Protein AF-A0A2N7G8E5-F1 (afdb_monomer_lite)

Radius of gyration: 16.07 Å; chains: 1; bounding box: 38×37×35 Å

pLDDT: mean 76.33, std 19.12, range [33.72, 97.31]

Secondary structure (DSSP, 8-state):
--------S--EE-HHHHHHHHHPPTT-EEEEEEETTTTEEEEEEE-TT--SSPPPHHHHTT-STTHHHHSTT--GGGGG------HHHHTPPTT--HHHHHHHHTT--TTTEEEEEEEESSSSEEEEE-B-HHHHTTSTTPEEEE---TT-----TT---EEEEPPHHHHHHHHHHHHHTS--SEEEEE--

Sequence (192 aa):
MPYNSDATSNLSIDNESVVDWELGLPGQWYMGVVDTQKKSVKLAPVNIFDLRGSLNQQVLSNTSQQGINRYASGAPGEREGYSIMPSYLQNRPPGMTHHVAVMQQAGFDLSSSLGFSLIKINNRFAQMKMTSTSLNGDKPEARYHHSFSRATCMNTSGYYPTGAQLPIQWQHALSRFFKVSIRIEHICVSND

Foldseek 3Di:
DAADPPFALPAAEDPVQLVLLVPDAAFWKWKKKAQRVNSYMYIFTDQPPLDPDDDDLCLLCVPDPLNVQPRPPNAPCNNVSPIDGDPQQVPPDPPDDSNNSRCVVVVGDLRRMAIKMWGPNDLQEIEIEFFDCSRQVPDVQFDWDQRPSVPCPPPDPPDGNTTGGDHPSNVVSNVSNCCPVSVRNYYHYDHD

Structure (mmCIF, N/CA/C/O backbone):
data_AF-A0A2N7G8E5-F1
#
_entry.id   AF-A0A2N7G8E5-F1
#
loop_
_atom_site.group_PDB
_atom_site.id
_atom_site.type_symbol
_atom_site.label_atom_id
_atom_site.label_alt_id
_atom_site.label_comp_id
_atom_site.label_asym_id
_atom_site.label_entity_id
_atom_site.label_seq_id
_atom_site.pdbx_PDB_ins_code
_atom_site.Cartn_x
_atom_site.Cartn_y
_atom_site.Cartn_z
_atom_site.occupancy
_atom_site.B_iso_or_equiv
_atom_site.auth_seq_id
_atom_site.auth_comp_id
_atom_site.auth_asym_id
_atom_site.auth_atom_id
_atom_site.pdbx_PDB_model_num
ATOM 1 N N . MET A 1 1 ? -13.615 15.843 0.525 1.00 57.06 1 MET A N 1
ATOM 2 C CA . MET A 1 1 ? -13.301 16.714 1.702 1.00 57.06 1 MET A CA 1
ATOM 3 C C . MET A 1 1 ? -11.782 16.760 1.926 1.00 57.06 1 MET A C 1
ATOM 5 O O . MET A 1 1 ? -11.121 15.815 1.501 1.00 57.06 1 MET A O 1
ATOM 9 N N . PRO A 1 2 ? -11.190 17.822 2.516 1.00 81.94 2 PRO A N 1
ATOM 10 C CA . PRO A 1 2 ? -9.730 17.932 2.652 1.00 81.94 2 PRO A CA 1
ATOM 11 C C . PRO A 1 2 ? -9.143 16.903 3.633 1.00 81.94 2 PRO A C 1
ATOM 13 O O . PRO A 1 2 ? -9.872 16.254 4.372 1.00 81.94 2 PRO A O 1
ATOM 16 N N . TYR A 1 3 ? -7.822 16.745 3.624 1.00 84.31 3 TYR A N 1
ATOM 17 C CA . TYR A 1 3 ? -7.039 15.906 4.539 1.00 84.31 3 TYR A CA 1
ATOM 18 C C . TYR A 1 3 ? -7.408 16.090 6.023 1.00 84.31 3 TYR A C 1
ATOM 20 O O . TYR A 1 3 ? -7.625 17.212 6.476 1.00 84.31 3 TYR A O 1
ATOM 28 N N . ASN A 1 4 ? -7.451 14.984 6.778 1.00 88.81 4 ASN A N 1
ATOM 29 C CA . ASN A 1 4 ? -7.643 14.980 8.229 1.00 88.81 4 ASN A CA 1
ATOM 30 C C . ASN A 1 4 ? -6.348 14.565 8.949 1.00 88.81 4 ASN A C 1
ATOM 32 O O . ASN A 1 4 ? -5.875 13.436 8.787 1.00 88.81 4 ASN A O 1
ATOM 36 N N . SER A 1 5 ? -5.798 15.457 9.774 1.00 87.94 5 SER A N 1
ATOM 37 C CA . SER A 1 5 ? -4.581 15.200 10.551 1.00 87.94 5 SER A CA 1
ATOM 38 C C . SER A 1 5 ? -4.794 14.323 11.788 1.00 87.94 5 SER A C 1
ATOM 40 O O . SER A 1 5 ? -3.817 13.771 12.293 1.00 87.94 5 SER A O 1
ATOM 42 N N . ASP A 1 6 ? -6.036 14.146 12.248 1.00 91.25 6 ASP A N 1
ATOM 43 C CA . ASP A 1 6 ? -6.382 13.317 13.405 1.00 91.25 6 ASP A CA 1
ATOM 44 C C . ASP A 1 6 ? -6.310 11.823 13.048 1.00 91.25 6 ASP A C 1
ATOM 46 O O . ASP A 1 6 ? -7.267 11.209 12.563 1.00 91.25 6 ASP A O 1
ATOM 50 N N . ALA A 1 7 ? -5.124 11.236 13.191 1.00 91.75 7 ALA A N 1
ATOM 51 C CA . ALA A 1 7 ? -4.874 9.840 12.858 1.00 91.75 7 ALA A CA 1
ATOM 52 C C . ALA A 1 7 ? -5.435 8.889 13.926 1.00 91.75 7 ALA A C 1
ATOM 54 O O . ALA A 1 7 ? -5.331 9.126 15.125 1.00 91.75 7 ALA A O 1
ATOM 55 N N . THR A 1 8 ? -5.969 7.748 13.492 1.00 93.56 8 THR A N 1
ATOM 56 C CA . THR A 1 8 ? -6.522 6.719 14.384 1.00 93.56 8 THR A CA 1
ATOM 57 C C . THR A 1 8 ? -6.212 5.328 13.856 1.00 93.56 8 THR A C 1
ATOM 59 O O . THR A 1 8 ? -6.182 5.114 12.647 1.00 93.56 8 THR A O 1
ATOM 62 N N . SER A 1 9 ? -5.990 4.365 14.754 1.00 92.44 9 SER A N 1
ATOM 63 C CA . SER A 1 9 ? -5.836 2.953 14.383 1.00 92.44 9 SER A CA 1
ATOM 64 C C . SER A 1 9 ? -7.170 2.235 14.171 1.00 92.44 9 SER A C 1
ATOM 66 O O . SER A 1 9 ? -7.172 1.090 13.729 1.00 92.44 9 SER A O 1
ATOM 68 N N . ASN A 1 10 ? -8.296 2.880 14.495 1.00 93.81 10 ASN A N 1
ATOM 69 C CA . ASN A 1 10 ? -9.639 2.339 14.288 1.00 93.81 10 ASN A CA 1
ATOM 70 C C . ASN A 1 10 ? -10.066 2.576 12.834 1.00 93.81 10 ASN A C 1
ATOM 72 O O . ASN A 1 10 ? -10.972 3.360 12.559 1.00 93.81 10 ASN A O 1
ATOM 76 N N . LEU A 1 11 ? -9.342 1.949 11.909 1.00 95.88 11 LEU A N 1
ATOM 77 C CA . LEU A 1 11 ? -9.602 2.031 10.477 1.00 95.88 11 LEU A CA 1
ATOM 78 C C . LEU A 1 11 ? -10.479 0.861 10.031 1.00 95.88 11 LEU A C 1
ATOM 80 O O . LEU A 1 11 ? -10.430 -0.227 10.606 1.00 95.88 11 LEU A O 1
ATOM 84 N N . SER A 1 12 ? -11.261 1.087 8.983 1.00 96.44 12 SER A N 1
ATOM 85 C CA . SER A 1 12 ? -11.931 0.030 8.226 1.00 96.44 12 SER A CA 1
ATOM 86 C C . SER A 1 12 ? -11.068 -0.411 7.043 1.00 96.44 12 SER A C 1
ATOM 88 O O . SER A 1 12 ? -10.239 0.350 6.548 1.00 96.44 12 SER A O 1
ATOM 90 N N . ILE A 1 13 ? -11.266 -1.638 6.580 1.00 95.81 13 ILE A N 1
ATOM 91 C CA . ILE A 1 13 ? -10.660 -2.177 5.360 1.00 95.81 13 ILE A CA 1
ATOM 92 C C . ILE A 1 13 ? -11.688 -3.073 4.685 1.00 95.81 13 ILE A C 1
ATOM 94 O O . ILE A 1 13 ? -12.484 -3.716 5.372 1.00 95.81 13 ILE A O 1
ATOM 98 N N . ASP A 1 14 ? -11.713 -3.076 3.356 1.00 93.00 14 ASP A N 1
ATOM 99 C CA . ASP A 1 14 ? -12.629 -3.948 2.629 1.00 93.00 14 ASP A CA 1
ATOM 100 C C . ASP A 1 14 ? -12.171 -5.411 2.632 1.00 93.00 14 ASP A C 1
ATOM 102 O O . ASP A 1 14 ? -10.990 -5.726 2.787 1.00 93.00 14 ASP A O 1
ATOM 106 N N . ASN A 1 15 ? -13.137 -6.315 2.457 1.00 93.19 15 ASN A N 1
ATOM 107 C CA . ASN A 1 15 ? -12.889 -7.754 2.492 1.00 93.19 15 ASN A CA 1
ATOM 108 C C . ASN A 1 15 ? -11.952 -8.215 1.369 1.00 93.19 15 ASN A C 1
ATOM 110 O O . ASN A 1 15 ? -11.170 -9.133 1.585 1.00 93.19 15 ASN A O 1
ATOM 114 N N . GLU A 1 16 ? -11.999 -7.581 0.195 1.00 92.25 16 GLU A N 1
ATOM 115 C CA . GLU A 1 16 ? -11.115 -7.920 -0.929 1.00 92.25 16 GLU A CA 1
ATOM 116 C C . GLU A 1 16 ? -9.644 -7.720 -0.558 1.00 92.25 16 GLU A C 1
ATOM 118 O O . GLU A 1 16 ? -8.830 -8.611 -0.758 1.00 92.25 16 GLU A O 1
ATOM 123 N N . SER A 1 17 ? -9.318 -6.591 0.075 1.00 93.44 17 SER A N 1
ATOM 124 C CA . SER A 1 17 ? -7.966 -6.271 0.538 1.00 93.44 17 SER A CA 1
ATOM 125 C C . SER A 1 17 ? -7.443 -7.300 1.541 1.00 93.44 17 SER A C 1
ATOM 127 O O . SER A 1 17 ? -6.254 -7.620 1.543 1.00 93.44 17 SER A O 1
ATOM 129 N N . VAL A 1 18 ? -8.323 -7.798 2.417 1.00 93.00 18 VAL A N 1
ATOM 130 C CA . VAL A 1 18 ? -7.976 -8.830 3.404 1.00 93.00 18 VAL A CA 1
ATOM 131 C C . VAL A 1 18 ? -7.729 -10.166 2.713 1.00 93.00 18 VAL A C 1
ATOM 133 O O . VAL A 1 18 ? -6.704 -10.794 2.961 1.00 93.00 18 VAL A O 1
ATOM 136 N N . VAL A 1 19 ? -8.623 -10.569 1.809 1.00 91.62 19 VAL A N 1
ATOM 137 C CA . VAL A 1 19 ? -8.493 -11.814 1.041 1.00 91.62 19 VAL A CA 1
ATOM 138 C C . VAL A 1 19 ? -7.216 -11.804 0.200 1.00 91.62 19 VAL A C 1
ATOM 140 O O . VAL A 1 19 ? -6.452 -12.768 0.246 1.00 91.62 19 VAL A O 1
ATOM 143 N N . ASP A 1 20 ? -6.935 -10.705 -0.503 1.00 90.19 20 ASP A N 1
ATOM 144 C CA . ASP A 1 20 ? -5.710 -10.544 -1.289 1.00 90.19 20 ASP A CA 1
ATOM 145 C C . ASP A 1 20 ? -4.468 -10.701 -0.404 1.00 90.19 20 ASP A C 1
ATOM 147 O O . ASP A 1 20 ? -3.537 -11.427 -0.759 1.00 90.19 20 ASP A O 1
ATOM 151 N N . TRP A 1 21 ? -4.466 -10.075 0.779 1.00 89.56 21 TRP A N 1
ATOM 152 C CA . TRP A 1 21 ? -3.375 -10.205 1.744 1.00 89.56 21 TRP A CA 1
ATOM 153 C C . TRP A 1 21 ? -3.173 -11.648 2.221 1.00 89.56 21 TRP A C 1
ATOM 155 O O . TRP A 1 21 ? -2.036 -12.135 2.276 1.00 89.56 21 TRP A O 1
ATOM 165 N N . GLU A 1 22 ? -4.253 -12.333 2.593 1.00 89.81 22 GLU A N 1
ATOM 166 C CA . GLU A 1 22 ? -4.213 -13.699 3.115 1.00 89.81 22 GLU A CA 1
ATOM 167 C C . GLU A 1 22 ? -3.690 -14.685 2.067 1.00 89.81 22 GLU A C 1
ATOM 169 O O . GLU A 1 22 ? -2.789 -15.473 2.371 1.00 89.81 22 GLU A O 1
ATOM 174 N N . LEU A 1 23 ? -4.178 -14.578 0.828 1.00 88.12 23 LEU A N 1
ATOM 175 C CA . LEU A 1 23 ? -3.805 -15.450 -0.287 1.00 88.12 23 LEU A CA 1
ATOM 176 C C . LEU A 1 23 ? -2.429 -15.133 -0.883 1.00 88.12 23 LEU A C 1
ATOM 178 O O . LEU A 1 23 ? -1.821 -16.004 -1.506 1.00 88.12 23 LEU A O 1
ATOM 182 N N . GLY A 1 24 ? -1.918 -13.914 -0.701 1.00 86.12 24 GLY A N 1
ATOM 183 C CA . GLY A 1 24 ? -0.638 -13.519 -1.275 1.00 86.12 24 GLY A CA 1
ATOM 184 C C . GLY A 1 24 ? 0.531 -14.364 -0.775 1.00 86.12 24 GLY A C 1
ATOM 185 O O . GLY A 1 24 ? 0.622 -14.723 0.401 1.00 86.12 24 GLY A O 1
ATOM 186 N N . LEU A 1 25 ? 1.474 -14.646 -1.666 1.00 83.56 25 LEU A N 1
ATOM 187 C CA . LEU A 1 25 ? 2.675 -15.404 -1.334 1.00 83.56 25 LEU A CA 1
ATOM 188 C C . LEU A 1 25 ? 3.740 -14.515 -0.660 1.00 83.56 25 LEU A C 1
ATOM 190 O O . LEU A 1 25 ? 3.718 -13.289 -0.806 1.00 83.56 25 LEU A O 1
ATOM 194 N N . PRO A 1 26 ? 4.698 -15.108 0.077 1.00 83.69 26 PRO A N 1
ATOM 195 C CA . PRO A 1 26 ? 5.940 -14.435 0.453 1.00 83.69 26 PRO A CA 1
ATOM 196 C C . PRO A 1 26 ? 6.581 -13.710 -0.738 1.00 83.69 26 PRO A C 1
ATOM 198 O O . PRO A 1 26 ? 6.804 -14.313 -1.779 1.00 83.69 26 PRO A O 1
ATOM 201 N N . GLY A 1 27 ? 6.900 -12.431 -0.579 1.00 77.19 27 GLY A N 1
ATOM 202 C CA . GLY A 1 27 ? 7.401 -11.532 -1.619 1.00 77.19 27 GLY A CA 1
ATOM 203 C C . GLY A 1 27 ? 6.327 -10.729 -2.358 1.00 77.19 27 GLY A C 1
ATOM 204 O O . GLY A 1 27 ? 6.680 -9.867 -3.159 1.00 77.19 27 GLY A O 1
ATOM 205 N N . GLN A 1 28 ? 5.035 -10.948 -2.088 1.00 83.50 28 GLN A N 1
ATOM 206 C CA . GLN A 1 28 ? 3.957 -10.172 -2.705 1.00 83.50 28 GLN A CA 1
ATOM 207 C C . GLN A 1 28 ? 3.972 -8.714 -2.223 1.00 83.50 28 GLN A C 1
ATOM 209 O O . GLN A 1 28 ? 3.953 -8.429 -1.019 1.00 83.50 28 GLN A O 1
ATOM 214 N N . TRP A 1 29 ? 3.946 -7.792 -3.185 1.00 85.56 29 TRP A N 1
ATOM 215 C CA . TRP A 1 29 ? 3.839 -6.357 -2.944 1.00 85.56 29 TRP A CA 1
ATOM 216 C C . TRP A 1 29 ? 2.393 -5.888 -3.007 1.00 85.56 29 TRP A C 1
ATOM 218 O O . TRP A 1 29 ? 1.603 -6.374 -3.817 1.00 85.56 29 TRP A O 1
ATOM 228 N N . TYR A 1 30 ? 2.080 -4.886 -2.194 1.00 89.75 30 TYR A N 1
ATOM 229 C CA . TYR A 1 30 ? 0.783 -4.230 -2.150 1.00 89.75 30 TYR A CA 1
ATOM 230 C C . TYR A 1 30 ? 0.958 -2.720 -2.184 1.00 89.75 30 TYR A C 1
ATOM 232 O O . TYR A 1 30 ? 1.812 -2.157 -1.491 1.00 89.75 30 TYR A O 1
ATOM 240 N N . MET A 1 31 ? 0.101 -2.060 -2.954 1.00 91.25 31 MET A N 1
ATOM 241 C CA . MET A 1 31 ? -0.100 -0.621 -2.849 1.00 91.25 31 MET A CA 1
ATOM 242 C C . MET A 1 31 ? -1.264 -0.368 -1.912 1.00 91.25 31 MET A C 1
ATOM 244 O O . MET A 1 31 ? -2.339 -0.945 -2.077 1.00 91.25 31 MET A O 1
ATOM 248 N N . GLY A 1 32 ? -1.023 0.483 -0.923 1.00 94.44 32 GLY A N 1
ATOM 249 C CA . GLY A 1 32 ? -2.005 0.857 0.072 1.00 94.44 32 GLY A CA 1
ATOM 250 C C . GLY A 1 32 ? -2.393 2.319 -0.039 1.00 94.44 32 GLY A C 1
ATOM 251 O O . GLY A 1 32 ? -1.548 3.188 -0.269 1.00 94.44 32 GLY A O 1
ATOM 252 N N . VAL A 1 33 ? -3.680 2.587 0.142 1.00 96.62 33 VAL A N 1
ATOM 253 C CA . VAL A 1 33 ? -4.221 3.941 0.250 1.00 96.62 33 VAL A CA 1
ATOM 254 C C . VAL A 1 33 ? -5.082 4.016 1.498 1.00 96.62 33 VAL A C 1
ATOM 256 O O . VAL A 1 33 ? -5.916 3.143 1.724 1.00 96.62 33 VAL A O 1
ATOM 259 N N . VAL A 1 34 ? -4.884 5.058 2.302 1.00 96.62 34 VAL A N 1
ATOM 260 C CA . VAL A 1 34 ? -5.765 5.395 3.422 1.00 96.62 34 VAL A CA 1
ATOM 261 C C . VAL A 1 34 ? -6.524 6.676 3.105 1.00 96.62 34 VAL A C 1
ATOM 263 O O . VAL A 1 34 ? -5.916 7.692 2.772 1.00 96.62 34 VAL A O 1
ATOM 266 N N . ASP A 1 35 ? -7.847 6.640 3.227 1.00 96.06 35 ASP A N 1
ATOM 267 C CA . ASP A 1 35 ? -8.685 7.834 3.229 1.00 96.06 35 ASP A CA 1
ATOM 268 C C . ASP A 1 35 ? -8.756 8.370 4.663 1.00 96.06 35 ASP A C 1
ATOM 270 O O . ASP A 1 35 ? -9.337 7.754 5.567 1.00 96.06 35 ASP A O 1
ATOM 274 N N . THR A 1 36 ? -8.144 9.533 4.883 1.00 94.88 36 THR A N 1
ATOM 275 C CA . THR A 1 36 ? -8.035 10.126 6.222 1.00 94.88 36 THR A CA 1
ATOM 276 C C . THR A 1 36 ? -9.363 10.648 6.765 1.00 94.88 36 THR A C 1
ATOM 278 O O . THR A 1 36 ? -9.490 10.814 7.979 1.00 94.88 36 THR A O 1
ATOM 281 N N . GLN A 1 37 ? -10.358 10.875 5.905 1.00 93.31 37 GLN A N 1
ATOM 282 C CA . GLN A 1 37 ? -11.698 11.316 6.288 1.00 93.31 37 GLN A CA 1
ATOM 283 C C . GLN A 1 37 ? -12.598 10.122 6.590 1.00 93.31 37 GLN A C 1
ATOM 285 O O . GLN A 1 37 ? -13.184 10.049 7.667 1.00 93.31 37 GLN A O 1
ATOM 290 N N . LYS A 1 38 ? -12.647 9.144 5.681 1.00 94.50 38 LYS A N 1
ATOM 291 C CA . LYS A 1 38 ? -13.463 7.931 5.852 1.00 94.50 38 LYS A CA 1
ATOM 292 C C . LYS A 1 38 ? -12.887 6.957 6.884 1.00 94.50 38 LYS A C 1
ATOM 294 O O . LYS A 1 38 ? -13.565 5.999 7.239 1.00 94.50 38 LYS A O 1
ATOM 299 N N . LYS A 1 39 ? -11.646 7.175 7.345 1.00 95.25 39 LYS A N 1
ATOM 300 C CA . LYS A 1 39 ? -10.903 6.258 8.230 1.00 95.25 39 LYS A CA 1
ATOM 301 C C . LYS A 1 39 ? -10.908 4.839 7.654 1.00 95.25 39 LYS A C 1
ATOM 303 O O . LYS A 1 39 ? -11.273 3.873 8.321 1.00 95.25 39 LYS A O 1
ATOM 308 N N . SER A 1 40 ? -10.546 4.733 6.379 1.00 96.69 40 SER A N 1
ATOM 309 C CA . SER A 1 40 ? -10.636 3.489 5.614 1.00 96.69 40 SER A CA 1
ATOM 310 C C . SER A 1 40 ? -9.372 3.240 4.804 1.00 96.69 40 SER A C 1
ATOM 312 O O . SER A 1 40 ? -8.710 4.188 4.386 1.00 96.69 40 SER A O 1
ATOM 314 N N . VAL A 1 41 ? -9.032 1.971 4.600 1.00 97.31 41 VAL A N 1
ATOM 315 C CA . VAL A 1 41 ? -7.837 1.515 3.890 1.00 97.31 41 VAL A CA 1
ATOM 316 C C . VAL A 1 41 ? -8.244 0.617 2.724 1.00 97.31 41 VAL A C 1
ATOM 318 O O . VAL A 1 41 ? -9.062 -0.283 2.896 1.00 97.31 41 VAL A O 1
ATOM 321 N N . LYS A 1 42 ? -7.619 0.819 1.561 1.00 96.69 42 LYS A N 1
ATOM 322 C CA . LYS A 1 42 ? -7.607 -0.136 0.443 1.00 96.69 42 LYS A CA 1
ATOM 323 C C . LYS A 1 42 ? -6.200 -0.693 0.288 1.00 96.69 42 LYS A C 1
ATOM 325 O O . LYS A 1 42 ? -5.240 0.083 0.277 1.00 96.69 42 LYS A O 1
ATOM 330 N N . LEU A 1 43 ? -6.082 -2.008 0.131 1.00 94.25 43 LEU A N 1
ATOM 331 C CA . LEU A 1 43 ? -4.878 -2.654 -0.382 1.00 94.25 43 LEU A CA 1
ATOM 332 C C . LEU A 1 43 ? -5.172 -3.270 -1.743 1.00 94.25 43 LEU A C 1
ATOM 334 O O . LEU A 1 43 ? -6.266 -3.769 -1.986 1.00 94.25 43 LEU A O 1
ATOM 338 N N . ALA A 1 44 ? -4.178 -3.239 -2.619 1.00 92.56 44 ALA A N 1
ATOM 339 C CA . ALA A 1 44 ? -4.229 -3.946 -3.885 1.00 92.56 44 ALA A CA 1
ATOM 340 C C . ALA A 1 44 ? -2.877 -4.603 -4.158 1.00 92.56 44 ALA A C 1
ATOM 342 O O . ALA A 1 44 ? -1.848 -3.921 -4.030 1.00 92.56 44 ALA A O 1
ATOM 343 N N . PRO A 1 45 ? -2.846 -5.892 -4.532 1.00 89.94 45 PRO A N 1
ATOM 344 C CA . PRO A 1 45 ? -1.606 -6.540 -4.900 1.00 89.94 45 PRO A CA 1
ATOM 345 C C . PRO A 1 45 ? -1.082 -5.913 -6.197 1.00 89.94 45 PRO A C 1
ATOM 347 O O . PRO A 1 45 ? -1.836 -5.545 -7.102 1.00 89.94 45 PRO A O 1
ATOM 350 N N . VAL A 1 46 ? 0.230 -5.707 -6.260 1.00 82.19 46 VAL A N 1
ATOM 351 C CA . VAL A 1 46 ? 0.889 -5.076 -7.404 1.00 82.19 46 VAL A CA 1
ATOM 352 C C . VAL A 1 46 ? 2.082 -5.876 -7.858 1.00 82.19 46 VAL A C 1
ATOM 354 O O . VAL A 1 46 ? 2.854 -6.408 -7.056 1.00 82.19 46 VAL A O 1
ATOM 357 N N . ASN A 1 47 ? 2.282 -5.898 -9.169 1.00 74.38 47 ASN A N 1
ATOM 358 C CA . ASN A 1 47 ? 3.563 -6.274 -9.722 1.00 74.38 47 ASN A CA 1
ATOM 359 C C . ASN A 1 47 ? 4.400 -5.007 -9.883 1.00 74.38 47 ASN A C 1
ATOM 361 O O . ASN A 1 47 ? 4.136 -4.175 -10.744 1.00 74.38 47 ASN A O 1
ATOM 365 N N . ILE A 1 48 ? 5.400 -4.817 -9.032 1.00 64.25 48 ILE A N 1
ATOM 366 C CA . ILE A 1 48 ? 6.320 -3.677 -9.167 1.00 64.25 48 ILE A CA 1
ATOM 367 C C . ILE A 1 48 ? 7.427 -3.928 -10.196 1.00 64.25 48 ILE A C 1
ATOM 369 O O . ILE A 1 48 ? 8.185 -3.016 -10.525 1.00 64.25 48 ILE A O 1
ATOM 373 N N . PHE A 1 49 ? 7.503 -5.162 -10.692 1.00 61.00 49 PHE A N 1
ATOM 374 C CA . PHE A 1 49 ? 8.361 -5.592 -11.785 1.00 61.00 49 PHE A CA 1
ATOM 375 C C . PHE A 1 49 ? 7.593 -5.661 -13.111 1.00 61.00 49 PHE A C 1
ATOM 377 O O . PHE A 1 49 ? 8.108 -6.225 -14.073 1.00 61.00 49 PHE A O 1
ATOM 384 N N . ASP A 1 50 ? 6.385 -5.076 -13.152 1.00 51.66 50 ASP A N 1
ATOM 385 C CA . ASP A 1 50 ? 5.572 -4.856 -14.350 1.00 51.66 50 ASP A CA 1
ATOM 386 C C . ASP A 1 50 ? 6.469 -4.322 -15.480 1.00 51.66 50 ASP A C 1
ATOM 388 O O . ASP A 1 50 ? 7.002 -3.207 -15.436 1.00 51.66 50 ASP A O 1
ATOM 392 N N . LEU A 1 51 ? 6.754 -5.212 -16.430 1.00 47.09 51 LEU A N 1
ATOM 393 C CA . LEU A 1 51 ? 7.818 -5.089 -17.414 1.00 47.09 51 LEU A CA 1
ATOM 394 C C . LEU A 1 51 ? 7.530 -3.924 -18.371 1.00 47.09 51 LEU A C 1
ATOM 396 O O . LEU A 1 51 ? 6.866 -4.083 -19.390 1.00 47.09 51 LEU A O 1
ATOM 400 N N . ARG A 1 52 ? 8.161 -2.773 -18.120 1.00 42.44 52 ARG A N 1
ATOM 401 C CA . ARG A 1 52 ? 8.672 -1.899 -19.197 1.00 42.44 52 ARG A CA 1
ATOM 402 C C . ARG A 1 52 ? 10.159 -2.154 -19.501 1.00 42.44 52 ARG A C 1
ATOM 404 O O . ARG A 1 52 ? 10.817 -1.310 -20.099 1.00 42.44 52 ARG A O 1
ATOM 411 N N . GLY A 1 53 ? 10.685 -3.316 -19.102 1.00 42.44 53 GLY A N 1
ATOM 412 C CA . GLY A 1 53 ? 12.030 -3.793 -19.440 1.00 42.44 53 GLY A CA 1
ATOM 413 C C . GLY A 1 53 ? 12.520 -4.898 -18.502 1.00 42.44 53 GLY A C 1
ATOM 414 O O . GLY A 1 53 ? 12.131 -4.931 -17.337 1.00 42.44 53 GLY A O 1
ATOM 415 N N . SER A 1 54 ? 13.378 -5.792 -19.002 1.00 49.66 54 SER A N 1
ATOM 416 C CA . SER A 1 54 ? 14.013 -6.839 -18.195 1.00 49.66 54 SER A CA 1
ATOM 417 C C . SER A 1 54 ? 14.821 -6.214 -17.061 1.00 49.66 54 SER A C 1
ATOM 419 O O . SER A 1 54 ? 15.782 -5.478 -17.300 1.00 49.66 54 SER A O 1
ATOM 421 N N . LEU A 1 55 ? 14.446 -6.503 -15.817 1.00 52.53 55 LEU A N 1
ATOM 422 C CA . LEU A 1 55 ? 15.238 -6.079 -14.670 1.00 52.53 55 LEU A CA 1
ATOM 423 C C . LEU A 1 55 ? 16.548 -6.857 -14.648 1.00 52.53 55 LEU A C 1
ATOM 425 O O . LEU A 1 55 ? 16.578 -8.064 -14.883 1.00 52.53 55 LEU A O 1
ATOM 429 N N . ASN A 1 56 ? 17.644 -6.155 -14.364 1.00 55.66 56 ASN A N 1
ATOM 430 C CA . ASN A 1 56 ? 18.949 -6.787 -14.231 1.00 55.66 56 ASN A CA 1
ATOM 431 C C . ASN A 1 56 ? 18.883 -7.869 -13.139 1.00 55.66 56 ASN A C 1
ATOM 433 O O . ASN A 1 56 ? 18.354 -7.632 -12.052 1.00 55.66 56 ASN A O 1
ATOM 437 N N . GLN A 1 57 ? 19.464 -9.036 -13.412 1.00 59.38 57 GLN A N 1
ATOM 438 C CA . GLN A 1 57 ? 19.527 -10.165 -12.487 1.00 59.38 57 GLN A CA 1
ATOM 439 C C . GLN A 1 57 ? 20.058 -9.777 -11.101 1.00 59.38 57 GLN A C 1
ATOM 441 O O . GLN A 1 57 ? 19.567 -10.302 -10.115 1.00 59.38 57 GLN A O 1
ATOM 446 N N . GLN A 1 58 ? 20.980 -8.813 -11.005 1.00 56.06 58 GLN A N 1
ATOM 447 C CA . GLN A 1 58 ? 21.507 -8.300 -9.735 1.00 56.06 58 GLN A CA 1
ATOM 448 C C . GLN A 1 58 ? 20.477 -7.522 -8.897 1.00 56.06 58 GLN A C 1
ATOM 450 O O . GLN A 1 58 ? 20.593 -7.456 -7.671 1.00 56.06 58 GLN A O 1
ATOM 455 N N . VAL A 1 59 ? 19.495 -6.896 -9.557 1.00 55.06 59 VAL A N 1
ATOM 456 C CA . VAL A 1 59 ? 18.356 -6.221 -8.914 1.00 55.06 59 VAL A CA 1
ATOM 457 C C . VAL A 1 59 ? 17.376 -7.269 -8.398 1.00 55.06 59 VAL A C 1
ATOM 459 O O . VAL A 1 59 ? 16.966 -7.186 -7.246 1.00 55.06 59 VAL A O 1
ATOM 462 N N . LEU A 1 60 ? 17.081 -8.289 -9.211 1.00 54.91 60 LEU A N 1
ATOM 463 C CA . LEU A 1 60 ? 16.222 -9.413 -8.827 1.00 54.91 60 LEU A CA 1
ATOM 464 C C . LEU A 1 60 ? 16.831 -10.235 -7.682 1.00 54.91 60 LEU A C 1
ATOM 466 O O . LEU A 1 60 ? 16.149 -10.575 -6.725 1.00 54.91 60 LEU A O 1
ATOM 470 N N . SER A 1 61 ? 18.131 -10.529 -7.723 1.00 53.78 61 SER A N 1
ATOM 471 C CA . SER A 1 61 ? 18.818 -11.308 -6.686 1.00 53.78 61 SER A CA 1
ATOM 472 C C . SER A 1 61 ? 19.080 -10.524 -5.401 1.00 53.78 61 SER A C 1
ATOM 474 O O . SER A 1 61 ? 19.502 -11.132 -4.415 1.00 53.78 61 SER A O 1
ATOM 476 N N . ASN A 1 62 ? 18.811 -9.215 -5.393 1.00 52.28 62 ASN A N 1
ATOM 477 C CA . ASN A 1 62 ? 19.103 -8.299 -4.295 1.00 52.28 62 ASN A CA 1
ATOM 478 C C . ASN A 1 62 ? 20.602 -8.241 -3.923 1.00 52.28 62 ASN A C 1
ATOM 480 O O . ASN A 1 62 ? 20.965 -8.101 -2.759 1.00 52.28 62 ASN A O 1
ATOM 484 N N . THR A 1 63 ? 21.493 -8.397 -4.908 1.00 48.09 63 THR A N 1
ATOM 485 C CA . THR A 1 63 ? 22.952 -8.471 -4.685 1.00 48.09 63 THR A CA 1
ATOM 486 C C . THR A 1 63 ? 23.701 -7.205 -5.093 1.00 48.09 63 THR A C 1
ATOM 488 O O . THR A 1 63 ? 24.901 -7.108 -4.846 1.00 48.09 63 THR A O 1
ATOM 491 N N . SER A 1 64 ? 23.038 -6.223 -5.714 1.00 47.47 64 SER A N 1
ATOM 492 C CA . SER A 1 64 ? 23.628 -4.905 -5.985 1.00 47.47 64 SER A CA 1
ATOM 493 C C . SER A 1 64 ? 23.091 -3.839 -5.035 1.00 47.47 64 SER A C 1
ATOM 495 O O . SER A 1 64 ? 21.923 -3.856 -4.656 1.00 47.47 64 SER A O 1
ATOM 497 N N . GLN A 1 65 ? 23.905 -2.820 -4.739 1.00 46.16 65 GLN A N 1
ATOM 498 C CA . GLN A 1 65 ? 23.462 -1.615 -4.015 1.00 46.16 65 GLN A CA 1
ATOM 499 C C . GLN A 1 65 ? 22.262 -0.903 -4.671 1.00 46.16 65 GLN A C 1
ATOM 501 O O . GLN A 1 65 ? 21.583 -0.114 -4.017 1.00 46.16 65 GLN A O 1
ATOM 506 N N . GLN A 1 66 ? 22.001 -1.149 -5.958 1.00 44.12 66 GLN A N 1
ATOM 507 C CA . GLN A 1 66 ? 20.853 -0.602 -6.684 1.00 44.12 66 GLN A CA 1
ATOM 508 C C . GLN A 1 66 ? 19.569 -1.422 -6.443 1.00 44.12 66 GLN A C 1
ATOM 510 O O . GLN A 1 66 ? 18.494 -0.833 -6.340 1.00 44.12 66 GLN A O 1
ATOM 515 N N . GLY A 1 67 ? 19.672 -2.751 -6.304 1.00 45.62 67 GLY A N 1
ATOM 516 C CA . GLY A 1 67 ? 18.563 -3.634 -5.912 1.00 45.62 67 GLY A CA 1
ATOM 517 C C . GLY A 1 67 ? 18.225 -3.542 -4.423 1.00 45.62 67 GLY A C 1
ATOM 518 O O . GLY A 1 67 ? 17.048 -3.435 -4.072 1.00 45.62 67 GLY A O 1
ATOM 519 N N . ILE A 1 68 ? 19.268 -3.431 -3.586 1.00 42.97 68 ILE A N 1
ATOM 520 C CA . ILE A 1 68 ? 19.189 -3.360 -2.117 1.00 42.97 68 ILE A CA 1
ATOM 521 C C . ILE A 1 68 ? 18.344 -2.178 -1.619 1.00 42.97 68 ILE A C 1
ATOM 523 O O . ILE A 1 68 ? 17.751 -2.248 -0.553 1.00 42.97 68 ILE A O 1
ATOM 527 N N . ASN A 1 69 ? 18.216 -1.106 -2.400 1.00 44.47 69 ASN A N 1
ATOM 528 C CA . ASN A 1 69 ? 17.490 0.089 -1.957 1.00 44.47 69 ASN A CA 1
ATOM 529 C C . ASN A 1 69 ? 16.090 0.239 -2.572 1.00 44.47 69 ASN A C 1
ATOM 531 O O . ASN A 1 69 ? 15.229 0.889 -1.986 1.00 44.47 69 ASN A O 1
ATOM 535 N N . ARG A 1 70 ? 15.805 -0.371 -3.731 1.00 50.88 70 ARG A N 1
ATOM 536 C CA . ARG A 1 70 ? 14.480 -0.237 -4.369 1.00 50.88 70 ARG A CA 1
ATOM 537 C C . ARG A 1 70 ? 13.505 -1.330 -3.943 1.00 50.88 70 ARG A C 1
ATOM 539 O O . ARG A 1 70 ? 12.343 -1.027 -3.667 1.00 50.88 70 ARG A O 1
ATOM 546 N N . TYR A 1 71 ? 13.994 -2.561 -3.811 1.00 53.91 71 TYR A N 1
ATOM 547 C CA . TYR A 1 71 ? 13.152 -3.758 -3.734 1.00 53.91 71 TYR A CA 1
ATOM 548 C C . TYR A 1 71 ? 13.581 -4.746 -2.646 1.00 53.91 71 TYR A C 1
ATOM 550 O O . TYR A 1 71 ? 13.129 -5.878 -2.649 1.00 53.91 71 TYR A O 1
ATOM 558 N N . ALA A 1 72 ? 14.474 -4.357 -1.734 1.00 49.34 72 ALA A N 1
ATOM 559 C CA . ALA A 1 72 ? 14.995 -5.280 -0.736 1.00 49.34 72 ALA A CA 1
ATOM 560 C C . ALA A 1 72 ? 13.994 -5.565 0.371 1.00 49.34 72 ALA A C 1
ATOM 562 O O . ALA A 1 72 ? 13.998 -4.911 1.414 1.00 49.34 72 ALA A O 1
ATOM 563 N N . SER A 1 73 ? 13.184 -6.586 0.157 1.00 54.62 73 SER A N 1
ATOM 564 C CA . SER A 1 73 ? 12.580 -7.325 1.252 1.00 54.62 73 SER A CA 1
ATOM 565 C C . SER A 1 73 ? 13.351 -8.630 1.507 1.00 54.62 73 SER A C 1
ATOM 567 O O . SER A 1 73 ? 13.398 -9.124 2.632 1.00 54.62 73 SER A O 1
ATOM 569 N N . GLY A 1 74 ? 14.028 -9.160 0.474 1.00 54.53 74 GLY A N 1
ATOM 570 C CA . GLY A 1 74 ? 14.812 -10.396 0.550 1.00 54.53 74 GLY A CA 1
ATOM 571 C C . GLY A 1 74 ? 13.944 -11.655 0.625 1.00 54.53 74 GLY A C 1
ATOM 572 O O . GLY A 1 74 ? 14.469 -12.741 0.872 1.00 54.53 74 GLY A O 1
ATOM 573 N N . ALA A 1 75 ? 12.630 -11.524 0.423 1.00 59.41 75 ALA A N 1
ATOM 574 C CA . ALA A 1 75 ? 11.682 -12.624 0.494 1.00 59.41 75 ALA A CA 1
ATOM 575 C C . ALA A 1 75 ? 11.803 -13.552 -0.735 1.00 59.41 75 ALA A C 1
ATOM 577 O O . ALA A 1 75 ? 11.972 -13.061 -1.855 1.00 59.41 75 ALA A O 1
ATOM 578 N N . PRO A 1 76 ? 11.672 -14.886 -0.569 1.00 57.75 76 PRO A N 1
ATOM 579 C CA . PRO A 1 76 ? 11.872 -15.851 -1.654 1.00 57.75 76 PRO A CA 1
ATOM 580 C C . PRO A 1 76 ? 11.072 -15.571 -2.937 1.00 57.75 76 PRO A C 1
ATOM 582 O O . PRO A 1 76 ? 11.632 -15.685 -4.023 1.00 57.75 76 PRO A O 1
ATOM 585 N N . GLY A 1 77 ? 9.807 -15.146 -2.828 1.00 58.16 77 GLY A N 1
ATOM 586 C CA . GLY A 1 77 ? 8.942 -14.908 -3.991 1.00 58.16 77 GLY A CA 1
ATOM 587 C C . GLY A 1 77 ? 9.084 -13.536 -4.658 1.00 58.16 77 GLY A C 1
ATOM 588 O O . GLY A 1 77 ? 8.479 -13.321 -5.703 1.00 58.16 77 GLY A O 1
ATOM 589 N N . GLU A 1 78 ? 9.919 -12.619 -4.146 1.00 58.81 78 GLU A N 1
ATOM 590 C CA . GLU A 1 78 ? 10.221 -11.369 -4.874 1.00 58.81 78 GLU A CA 1
ATOM 591 C C . GLU A 1 78 ? 10.932 -11.638 -6.202 1.00 58.81 78 GLU A C 1
ATOM 593 O O . GLU A 1 78 ? 10.754 -10.910 -7.173 1.00 58.81 78 GLU A O 1
ATOM 598 N N . ARG A 1 79 ? 11.746 -12.695 -6.252 1.00 51.19 79 ARG A N 1
ATOM 599 C CA . ARG A 1 79 ? 12.605 -13.013 -7.400 1.00 51.19 79 ARG A CA 1
ATOM 600 C C . ARG A 1 79 ? 11.838 -13.523 -8.609 1.00 51.19 79 ARG A C 1
ATOM 602 O O . ARG A 1 79 ? 12.351 -13.447 -9.722 1.00 51.19 79 ARG A O 1
ATOM 609 N N . GLU A 1 80 ? 10.651 -14.072 -8.383 1.00 53.78 80 GLU A N 1
ATOM 610 C CA . GLU A 1 80 ? 9.931 -14.822 -9.407 1.00 53.78 80 GLU A CA 1
ATOM 611 C C . GLU A 1 80 ? 8.953 -13.954 -10.206 1.00 53.78 80 GLU A C 1
ATOM 613 O O . GLU A 1 80 ? 8.459 -14.391 -11.239 1.00 53.78 80 GLU A O 1
ATOM 618 N N . GLY A 1 81 ? 8.676 -12.717 -9.771 1.00 49.84 81 GLY A N 1
ATOM 619 C CA . GLY A 1 81 ? 7.820 -11.778 -10.509 1.00 49.84 81 GLY A CA 1
ATOM 620 C C . GLY A 1 81 ? 6.365 -12.237 -10.698 1.00 49.84 81 GLY A C 1
ATOM 621 O O . GLY A 1 81 ? 5.589 -11.528 -11.342 1.00 49.84 81 GLY A O 1
ATOM 622 N N . TYR A 1 82 ? 5.981 -13.385 -10.128 1.00 51.03 82 TYR A N 1
ATOM 623 C CA . TYR A 1 82 ? 4.616 -13.901 -10.096 1.00 51.03 82 TYR A CA 1
ATOM 624 C C . TYR A 1 82 ? 3.800 -13.104 -9.087 1.00 51.03 82 TYR A C 1
ATOM 626 O O . TYR A 1 82 ? 3.603 -13.507 -7.945 1.00 51.03 82 TYR A O 1
ATOM 634 N N . SER A 1 83 ? 3.355 -11.929 -9.510 1.00 60.16 83 SER A N 1
ATOM 635 C CA . SER A 1 83 ? 2.467 -11.090 -8.725 1.00 60.16 83 SER A CA 1
ATOM 636 C C . SER A 1 83 ? 1.105 -11.019 -9.399 1.00 60.16 83 SER A C 1
ATOM 638 O O . SER A 1 83 ? 0.997 -10.733 -10.596 1.00 60.16 83 SER A O 1
ATOM 640 N N . ILE A 1 84 ? 0.062 -11.292 -8.617 1.00 67.75 84 ILE A N 1
ATOM 641 C CA . ILE A 1 84 ? -1.324 -11.098 -9.033 1.00 67.75 84 ILE A CA 1
ATOM 642 C C . ILE A 1 84 ? -1.546 -9.587 -9.070 1.00 67.75 84 ILE A C 1
ATOM 644 O O . ILE A 1 84 ? -1.515 -8.925 -8.040 1.00 67.75 84 ILE A O 1
ATOM 648 N N . MET A 1 85 ? -1.730 -9.021 -10.260 1.00 80.94 85 MET A N 1
ATOM 649 C CA . MET A 1 85 ? -2.074 -7.609 -10.409 1.00 80.94 85 MET A CA 1
ATOM 650 C C . MET A 1 85 ? -3.506 -7.496 -10.935 1.00 80.94 85 MET A C 1
ATOM 652 O O . MET A 1 85 ? -3.787 -8.062 -11.992 1.00 80.94 85 MET A O 1
ATOM 656 N N . PRO A 1 86 ? -4.409 -6.767 -10.262 1.00 87.56 86 PRO A N 1
ATOM 657 C CA . PRO A 1 86 ? -5.761 -6.544 -10.753 1.00 87.56 86 PRO A CA 1
ATOM 658 C C . PRO A 1 86 ? -5.773 -5.852 -12.119 1.00 87.56 86 PRO A C 1
ATOM 660 O O . PRO A 1 86 ? -4.939 -4.987 -12.400 1.00 87.56 86 PRO A O 1
ATOM 663 N N . SER A 1 87 ? -6.759 -6.175 -12.955 1.00 88.69 87 SER A N 1
ATOM 664 C CA . SER A 1 87 ? -6.861 -5.660 -14.329 1.00 88.69 87 SER A CA 1
ATOM 665 C C . SER A 1 87 ? -6.890 -4.129 -14.413 1.00 88.69 87 SER A C 1
ATOM 667 O O . SER A 1 87 ? -6.325 -3.564 -15.346 1.00 88.69 87 SER A O 1
ATOM 669 N N . TYR A 1 88 ? -7.491 -3.441 -13.437 1.00 89.62 88 TYR A N 1
ATOM 670 C CA . TYR A 1 88 ? -7.531 -1.974 -13.399 1.00 89.62 88 TYR A CA 1
ATOM 671 C C . TYR A 1 88 ? -6.153 -1.345 -13.138 1.00 89.62 88 TYR A C 1
ATOM 673 O O . TYR A 1 88 ? -5.893 -0.227 -13.577 1.00 89.62 88 TYR A O 1
ATOM 681 N N . LEU A 1 89 ? -5.248 -2.063 -12.464 1.00 87.56 89 LEU A N 1
ATOM 682 C CA . LEU A 1 89 ? -3.856 -1.645 -12.303 1.00 87.56 89 LEU A CA 1
ATOM 683 C C . LEU A 1 89 ? -3.035 -1.980 -13.543 1.00 87.56 89 LEU A C 1
ATOM 685 O O . LEU A 1 89 ? -2.250 -1.137 -13.976 1.00 87.56 89 LEU A O 1
ATOM 689 N N . GLN A 1 90 ? -3.252 -3.153 -14.146 1.00 83.94 90 GLN A N 1
ATOM 690 C CA . GLN A 1 90 ? -2.592 -3.552 -15.396 1.00 83.94 90 GLN A CA 1
ATOM 691 C C . GLN A 1 90 ? -2.902 -2.583 -16.544 1.00 83.94 90 GLN A C 1
ATOM 693 O O . GLN A 1 90 ? -2.005 -2.170 -17.271 1.00 83.94 90 GLN A O 1
ATOM 698 N N . ASN A 1 91 ? -4.164 -2.169 -16.661 1.00 85.94 91 ASN A N 1
ATOM 699 C CA . ASN A 1 91 ? -4.660 -1.333 -17.754 1.00 85.94 91 ASN A CA 1
ATOM 700 C C . ASN A 1 91 ? -4.780 0.150 -17.376 1.00 85.94 91 ASN A C 1
ATOM 702 O O . ASN A 1 91 ? -5.488 0.905 -18.045 1.00 85.94 91 ASN A O 1
ATOM 706 N N . ARG A 1 92 ? -4.129 0.581 -16.288 1.00 85.88 92 ARG A N 1
ATOM 707 C CA . ARG A 1 92 ? -4.186 1.980 -15.850 1.00 85.88 92 ARG A CA 1
ATOM 708 C C . ARG A 1 92 ? -3.655 2.918 -16.951 1.00 85.88 92 ARG A C 1
ATOM 710 O O . ARG A 1 92 ? -2.697 2.561 -17.645 1.00 85.88 92 ARG A O 1
ATOM 717 N N . PRO A 1 93 ? -4.207 4.136 -17.093 1.00 81.75 93 PRO A N 1
ATOM 718 C CA . PRO A 1 93 ? -3.731 5.096 -18.082 1.00 81.75 93 PRO A CA 1
ATOM 719 C C . PRO A 1 93 ? -2.227 5.403 -17.947 1.00 81.75 93 PRO A C 1
ATOM 721 O O . PRO A 1 93 ? -1.714 5.497 -16.824 1.00 81.75 93 PRO A O 1
ATOM 724 N N . PRO A 1 94 ? -1.501 5.620 -19.061 1.00 77.38 94 PRO A N 1
ATOM 725 C CA . PRO A 1 94 ? -0.114 6.072 -19.013 1.00 77.38 94 PRO A CA 1
ATOM 726 C C . PRO A 1 94 ? 0.045 7.341 -18.165 1.00 77.38 94 PRO A C 1
ATOM 728 O O . PRO A 1 94 ? -0.717 8.291 -18.306 1.00 77.38 94 PRO A O 1
ATOM 731 N N . GLY A 1 95 ? 1.047 7.354 -17.283 1.00 71.19 95 GLY A N 1
ATOM 732 C CA . GLY A 1 95 ? 1.304 8.474 -16.368 1.00 71.19 95 GLY A CA 1
ATOM 733 C C . GLY A 1 95 ? 0.538 8.406 -15.042 1.00 71.19 95 GLY A C 1
ATOM 734 O O . GLY A 1 95 ? 0.891 9.126 -14.111 1.00 71.19 95 GLY A O 1
ATOM 735 N N . MET A 1 96 ? -0.441 7.506 -14.898 1.00 80.56 96 MET A N 1
ATOM 736 C CA . MET A 1 96 ? -1.110 7.267 -13.620 1.00 80.56 96 MET A CA 1
ATOM 737 C C . MET A 1 96 ? -0.261 6.367 -12.709 1.00 80.56 96 MET A C 1
ATOM 739 O O . MET A 1 96 ? 0.155 5.269 -13.095 1.00 80.56 96 MET A O 1
ATOM 743 N N . THR A 1 97 ? -0.012 6.818 -11.477 1.00 84.56 97 THR A N 1
ATOM 744 C CA . THR A 1 97 ? 0.702 6.013 -10.473 1.00 84.56 97 THR A CA 1
ATOM 745 C C . THR A 1 97 ? -0.201 4.914 -9.909 1.00 84.56 97 THR A C 1
ATOM 747 O O . THR A 1 97 ? -1.425 5.050 -9.894 1.00 84.56 97 THR A O 1
ATOM 750 N N . HIS A 1 98 ? 0.390 3.827 -9.397 1.00 85.81 98 HIS A N 1
ATOM 751 C CA . HIS A 1 98 ? -0.394 2.764 -8.761 1.00 85.81 98 HIS A CA 1
ATOM 752 C C . HIS A 1 98 ? -1.229 3.285 -7.583 1.00 85.81 98 HIS A C 1
ATOM 754 O O . HIS A 1 98 ? -2.390 2.917 -7.464 1.00 85.81 98 HIS A O 1
ATOM 760 N N . HIS A 1 99 ? -0.681 4.176 -6.745 1.00 90.19 99 HIS A N 1
ATOM 761 C CA . HIS A 1 99 ? -1.429 4.770 -5.631 1.00 90.19 99 HIS A CA 1
ATOM 762 C C . HIS A 1 99 ? -2.684 5.514 -6.096 1.00 90.19 99 HIS A C 1
ATOM 764 O O . HIS A 1 99 ? -3.743 5.333 -5.504 1.00 90.19 99 HIS A O 1
ATOM 770 N N . VAL A 1 100 ? -2.591 6.307 -7.169 1.00 90.12 100 VAL A N 1
ATOM 771 C CA . VAL A 1 100 ? -3.748 7.032 -7.722 1.00 90.12 100 VAL A CA 1
ATOM 772 C C . VAL A 1 100 ? -4.781 6.060 -8.293 1.00 90.12 100 VAL A C 1
ATOM 774 O O . VAL A 1 100 ? -5.970 6.230 -8.040 1.00 90.12 100 VAL A O 1
ATOM 777 N N . ALA A 1 101 ? -4.347 5.013 -8.997 1.00 91.56 101 ALA A N 1
ATOM 778 C CA . ALA A 1 101 ? -5.253 3.995 -9.526 1.00 91.56 101 ALA A CA 1
ATOM 779 C C . ALA A 1 101 ? -5.987 3.229 -8.407 1.00 91.56 101 ALA A C 1
ATOM 781 O O . ALA A 1 101 ? -7.198 3.041 -8.483 1.00 91.56 101 ALA A O 1
ATOM 782 N N . VAL A 1 102 ? -5.285 2.833 -7.336 1.00 94.19 102 VAL A N 1
ATOM 783 C CA . VAL A 1 102 ? -5.902 2.182 -6.162 1.00 94.19 102 VAL A CA 1
ATOM 784 C C . VAL A 1 102 ? -6.885 3.119 -5.462 1.00 94.19 102 VAL A C 1
ATOM 786 O O . VAL A 1 102 ? -7.986 2.701 -5.120 1.00 94.19 102 VAL A O 1
ATOM 789 N N . MET A 1 103 ? -6.518 4.389 -5.286 1.00 95.56 103 MET A N 1
ATOM 790 C CA . MET A 1 103 ? -7.388 5.407 -4.695 1.00 95.56 103 MET A CA 1
ATOM 791 C C . MET A 1 103 ? -8.685 5.586 -5.497 1.00 95.56 103 MET A C 1
ATOM 793 O O . MET A 1 103 ? -9.768 5.593 -4.913 1.00 95.56 103 MET A O 1
ATOM 797 N N . GLN A 1 104 ? -8.583 5.706 -6.826 1.00 95.12 104 GLN A N 1
ATOM 798 C CA . GLN A 1 104 ? -9.744 5.830 -7.711 1.00 95.12 104 GLN A CA 1
ATOM 799 C C . GLN A 1 104 ? -10.631 4.588 -7.644 1.00 95.12 104 GLN A C 1
ATOM 801 O O . GLN A 1 104 ? -11.844 4.719 -7.498 1.00 95.12 104 GLN A O 1
ATOM 806 N N . GLN A 1 105 ? -10.030 3.396 -7.676 1.00 95.25 105 GLN A N 1
ATOM 807 C CA . GLN A 1 105 ? -10.768 2.140 -7.561 1.00 95.25 105 GLN A CA 1
ATOM 808 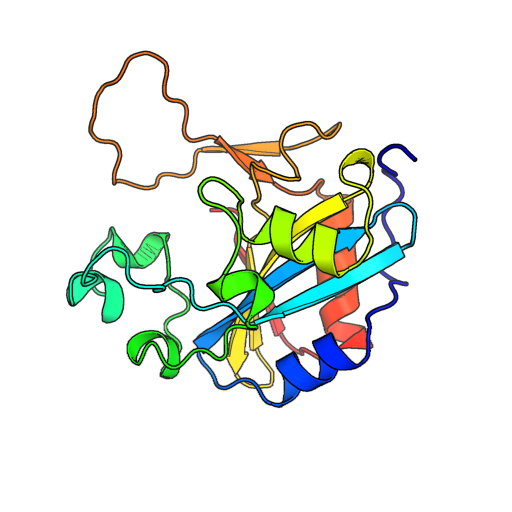C C . GLN A 1 105 ? -11.513 2.021 -6.225 1.00 95.25 105 GLN A C 1
ATOM 810 O O . GLN A 1 105 ? -12.620 1.495 -6.183 1.00 95.25 105 GLN A O 1
ATOM 815 N N . ALA A 1 106 ? -10.931 2.529 -5.137 1.00 94.50 106 ALA A N 1
ATOM 816 C CA . ALA A 1 106 ? -11.555 2.543 -3.815 1.00 94.50 106 ALA A CA 1
ATOM 817 C C . ALA A 1 106 ? -12.661 3.609 -3.658 1.00 94.50 106 ALA A C 1
ATOM 819 O O . ALA A 1 106 ? -13.309 3.676 -2.613 1.00 94.50 106 ALA A O 1
ATOM 820 N N . GLY A 1 107 ? -12.868 4.479 -4.655 1.00 95.31 107 GLY A N 1
ATOM 821 C CA . GLY A 1 107 ? -13.794 5.610 -4.546 1.00 95.31 107 GLY A CA 1
ATOM 822 C C . GLY A 1 107 ? -13.375 6.615 -3.465 1.00 95.31 107 GLY A C 1
ATOM 823 O O . GLY A 1 107 ? -14.225 7.178 -2.763 1.00 95.31 107 GLY A O 1
ATOM 824 N N . PHE A 1 108 ? -12.067 6.789 -3.264 1.00 95.56 108 PHE A N 1
ATOM 825 C CA . PHE A 1 108 ? -11.506 7.747 -2.312 1.00 95.56 108 PHE A CA 1
ATOM 826 C C . PHE A 1 108 ? -11.188 9.087 -2.980 1.00 95.56 108 PHE A C 1
ATOM 828 O O . PHE A 1 108 ? -10.893 9.157 -4.175 1.00 95.56 108 PHE A O 1
ATOM 835 N N . ASP A 1 109 ? -11.223 10.158 -2.185 1.00 94.00 109 ASP A N 1
ATOM 836 C CA . ASP A 1 109 ? -10.879 11.503 -2.648 1.00 94.00 109 ASP A CA 1
ATOM 837 C C . ASP A 1 109 ? -9.361 11.724 -2.591 1.00 94.00 109 ASP A C 1
ATOM 839 O O . ASP A 1 109 ? -8.713 11.485 -1.567 1.00 94.00 109 ASP A O 1
ATOM 843 N N . LEU A 1 110 ? -8.784 12.300 -3.648 1.00 91.50 110 LEU A N 1
ATOM 844 C CA . LEU A 1 110 ? -7.358 12.663 -3.690 1.00 91.50 110 LEU A CA 1
ATOM 845 C C . LEU A 1 110 ? -6.947 13.598 -2.544 1.00 91.50 110 LEU A C 1
ATOM 847 O O . LEU A 1 110 ? -5.869 13.461 -1.956 1.00 91.50 110 LEU A O 1
ATOM 851 N N . SER A 1 111 ? -7.826 14.538 -2.196 1.00 91.19 111 SER A N 1
ATOM 852 C CA . SER A 1 111 ? -7.565 15.529 -1.154 1.00 91.19 111 SER A CA 1
ATOM 853 C C . SER A 1 111 ? -7.481 14.928 0.249 1.00 91.19 111 SER A C 1
ATOM 855 O O . SER A 1 111 ? -6.803 15.508 1.094 1.00 91.19 111 SER A O 1
ATOM 857 N N . SER A 1 112 ? -8.135 13.791 0.511 1.00 93.06 112 SER A N 1
ATOM 858 C CA . SER A 1 112 ? -8.108 13.104 1.810 1.00 93.06 112 SER A CA 1
ATOM 859 C C . SER A 1 112 ? -7.181 11.890 1.841 1.00 93.06 112 SER A C 1
ATOM 861 O O . SER A 1 112 ? -6.922 11.366 2.924 1.00 93.06 112 SER A O 1
ATOM 863 N N . SER A 1 113 ? -6.674 11.444 0.694 1.00 94.75 113 SER A N 1
ATOM 864 C CA . SER A 1 113 ? -5.939 10.184 0.589 1.00 94.75 113 SER A CA 1
ATOM 865 C C . SER A 1 113 ? -4.442 10.321 0.859 1.00 94.75 113 SER A C 1
ATOM 867 O O . SER A 1 113 ? -3.811 11.294 0.440 1.00 94.75 113 SER A O 1
ATOM 869 N N . LEU A 1 114 ? -3.868 9.308 1.510 1.00 94.12 114 LEU A N 1
ATOM 870 C CA . LEU A 1 114 ? -2.426 9.108 1.672 1.00 94.12 114 LEU A CA 1
ATOM 871 C C . LEU A 1 114 ? -2.027 7.738 1.119 1.00 94.12 114 LEU A C 1
ATOM 873 O O . LEU A 1 114 ? -2.773 6.768 1.258 1.00 94.12 114 LEU A O 1
ATOM 877 N N . GLY A 1 115 ? -0.848 7.653 0.509 1.00 92.50 115 GLY A N 1
ATOM 878 C CA . GLY A 1 115 ? -0.327 6.438 -0.118 1.00 92.50 115 GLY A CA 1
ATOM 879 C C . GLY A 1 115 ? 0.834 5.825 0.658 1.00 92.50 115 GLY A C 1
ATOM 880 O O . GLY A 1 115 ? 1.716 6.546 1.121 1.00 92.50 115 GLY A O 1
ATOM 881 N N . PHE A 1 116 ? 0.854 4.496 0.742 1.00 91.75 116 PHE A N 1
ATOM 882 C CA . PHE A 1 116 ? 1.928 3.680 1.319 1.00 91.75 116 PHE A CA 1
ATOM 883 C C . PHE A 1 116 ? 2.095 2.376 0.522 1.00 91.75 116 PHE A C 1
ATOM 885 O O . PHE A 1 116 ? 1.302 2.075 -0.373 1.00 91.75 116 PHE A O 1
ATOM 892 N N . SER A 1 117 ? 3.119 1.583 0.814 1.00 89.31 117 SER A N 1
ATOM 893 C CA . SER A 1 117 ? 3.247 0.228 0.269 1.00 89.31 117 SER A CA 1
ATOM 894 C C . SER A 1 117 ? 3.543 -0.788 1.360 1.00 89.31 117 SER A C 1
ATOM 896 O O . SER A 1 117 ? 4.163 -0.467 2.374 1.00 89.31 117 SER A O 1
ATOM 898 N N . LEU A 1 118 ? 3.136 -2.027 1.122 1.00 89.06 118 LEU A N 1
ATOM 899 C CA . LEU A 1 118 ? 3.360 -3.173 1.995 1.00 89.06 118 LEU A CA 1
ATOM 900 C C . LEU A 1 118 ? 4.028 -4.297 1.209 1.00 89.06 118 LEU A C 1
ATOM 902 O O . LEU A 1 118 ? 3.709 -4.521 0.044 1.00 89.06 118 LEU A O 1
ATOM 906 N N . ILE A 1 119 ? 4.919 -5.026 1.868 1.00 86.31 119 ILE A N 1
ATOM 907 C CA . ILE A 1 119 ? 5.582 -6.208 1.326 1.00 86.31 119 ILE A CA 1
ATOM 908 C C . ILE A 1 119 ? 5.341 -7.350 2.301 1.00 86.31 119 ILE A C 1
ATOM 910 O O . ILE A 1 119 ? 5.723 -7.263 3.473 1.00 86.31 119 ILE A O 1
ATOM 914 N N . LYS A 1 120 ? 4.696 -8.417 1.830 1.00 87.12 120 LYS A N 1
ATOM 915 C CA . LYS A 1 120 ? 4.493 -9.631 2.619 1.00 87.12 120 LYS A CA 1
ATOM 916 C C . LYS A 1 120 ? 5.784 -10.432 2.610 1.00 87.12 120 LYS A C 1
ATOM 918 O O . LYS A 1 120 ? 6.097 -11.052 1.607 1.00 87.12 120 LYS A O 1
ATOM 923 N N . ILE A 1 121 ? 6.535 -10.457 3.707 1.00 83.38 121 ILE A N 1
ATOM 924 C CA . ILE A 1 121 ? 7.738 -11.306 3.789 1.00 83.38 121 ILE A CA 1
ATOM 925 C C . ILE A 1 121 ? 7.327 -12.743 4.080 1.00 83.38 121 ILE A C 1
ATOM 927 O O . ILE A 1 121 ? 7.844 -13.681 3.486 1.00 83.38 121 ILE A O 1
ATOM 931 N N . ASN A 1 122 ? 6.376 -12.911 4.996 1.00 82.81 122 ASN A N 1
ATOM 932 C CA . ASN A 1 122 ? 5.687 -14.160 5.294 1.00 82.81 122 ASN A CA 1
ATOM 933 C C . ASN A 1 122 ? 4.356 -13.841 6.004 1.00 82.81 122 ASN A C 1
ATOM 935 O O . ASN A 1 122 ? 3.961 -12.682 6.105 1.00 82.81 122 ASN A O 1
ATOM 939 N N . ASN A 1 123 ? 3.660 -14.857 6.518 1.00 81.81 123 ASN A N 1
ATOM 940 C CA . ASN A 1 123 ? 2.353 -14.671 7.164 1.00 81.81 123 ASN A CA 1
ATOM 941 C C . ASN A 1 123 ? 2.395 -13.878 8.482 1.00 81.81 123 ASN A C 1
ATOM 943 O O . ASN A 1 123 ? 1.360 -13.403 8.932 1.00 81.81 123 ASN A O 1
ATOM 947 N N . ARG A 1 124 ? 3.567 -13.736 9.109 1.00 86.31 124 ARG A N 1
ATOM 948 C CA . ARG A 1 124 ? 3.745 -13.054 10.401 1.00 86.31 124 ARG A CA 1
ATOM 949 C C . ARG A 1 124 ? 4.547 -11.764 10.298 1.00 86.31 124 ARG A C 1
ATOM 951 O O . ARG A 1 124 ? 4.504 -10.956 11.220 1.00 86.31 124 ARG A O 1
ATOM 958 N N . PHE A 1 125 ? 5.281 -11.568 9.207 1.00 86.44 125 PHE A N 1
ATOM 959 C CA . PHE A 1 125 ? 6.174 -10.435 9.026 1.00 86.44 125 PHE A CA 1
ATOM 960 C C . PHE A 1 125 ? 5.872 -9.692 7.724 1.00 86.44 125 PHE A C 1
ATOM 962 O O . PHE A 1 125 ? 5.873 -10.280 6.638 1.00 86.44 125 PHE A O 1
ATOM 969 N N . ALA A 1 126 ? 5.705 -8.377 7.839 1.00 88.75 126 ALA A N 1
ATOM 970 C CA . ALA A 1 126 ? 5.588 -7.464 6.712 1.00 88.75 126 ALA A CA 1
ATOM 971 C C . ALA A 1 126 ? 6.566 -6.292 6.832 1.00 88.75 126 ALA A C 1
ATOM 973 O O . ALA A 1 126 ? 6.915 -5.849 7.928 1.00 88.75 126 ALA A O 1
ATOM 974 N N . GLN A 1 127 ? 6.960 -5.744 5.689 1.00 86.56 127 GLN A N 1
ATOM 975 C CA . GLN A 1 127 ? 7.650 -4.461 5.611 1.00 86.56 127 GLN A CA 1
ATOM 976 C C . GLN A 1 127 ? 6.697 -3.416 5.036 1.00 86.56 127 GLN A C 1
ATOM 978 O O . GLN A 1 127 ? 6.016 -3.672 4.046 1.00 86.56 127 GLN A O 1
ATOM 983 N N . MET A 1 128 ? 6.649 -2.233 5.638 1.00 87.94 128 MET A N 1
ATOM 984 C CA . MET A 1 128 ? 5.843 -1.109 5.178 1.00 87.94 128 MET A CA 1
ATOM 985 C C . MET A 1 128 ? 6.756 0.036 4.755 1.00 87.94 128 MET A C 1
ATOM 987 O O . MET A 1 128 ? 7.656 0.414 5.506 1.00 87.94 128 MET A O 1
ATOM 991 N N . LYS A 1 129 ? 6.518 0.597 3.568 1.00 86.94 129 LYS A N 1
ATOM 992 C CA . LYS A 1 129 ? 7.160 1.837 3.120 1.00 86.94 129 LYS A CA 1
ATOM 993 C C . LYS A 1 129 ? 6.132 2.955 3.108 1.00 86.94 129 LYS A C 1
ATOM 995 O O . LYS A 1 129 ? 5.037 2.804 2.568 1.00 86.94 129 LYS A O 1
ATOM 1000 N N . MET A 1 130 ? 6.501 4.077 3.708 1.00 86.19 130 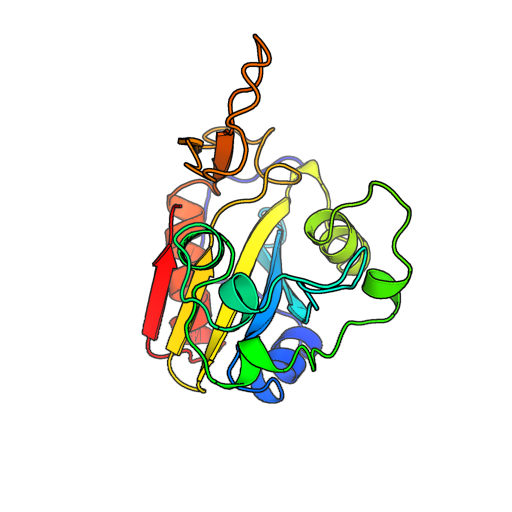MET A N 1
ATOM 1001 C CA . MET A 1 130 ? 5.589 5.188 3.990 1.00 86.19 130 MET A CA 1
ATOM 1002 C C . MET A 1 130 ? 5.602 6.268 2.897 1.00 86.19 130 MET A C 1
ATOM 1004 O O . MET A 1 130 ? 5.063 7.354 3.086 1.00 86.19 130 MET A O 1
ATOM 1008 N N . THR A 1 131 ? 6.249 6.017 1.763 1.00 79.94 131 THR A N 1
ATOM 1009 C CA . THR A 1 131 ? 6.484 7.020 0.722 1.00 79.94 131 THR A CA 1
ATOM 1010 C C . THR A 1 131 ? 5.452 6.930 -0.406 1.00 79.94 131 THR A C 1
ATOM 1012 O O . THR A 1 131 ? 5.147 5.859 -0.928 1.00 79.94 131 THR A O 1
ATOM 1015 N N . SER A 1 132 ? 4.921 8.083 -0.817 1.00 82.25 132 SER A N 1
ATOM 1016 C CA . SER A 1 132 ? 4.122 8.248 -2.034 1.00 82.25 132 SER A CA 1
ATOM 1017 C C . SER A 1 132 ? 4.126 9.711 -2.465 1.00 82.25 132 SER A C 1
ATOM 1019 O O . SER A 1 132 ? 3.405 10.537 -1.913 1.00 82.25 132 SER A O 1
ATOM 1021 N N . THR A 1 133 ? 4.901 10.050 -3.494 1.00 77.38 133 THR A N 1
ATOM 1022 C CA . THR A 1 133 ? 4.924 11.423 -4.024 1.00 77.38 133 THR A CA 1
ATOM 1023 C C . THR A 1 133 ? 3.566 11.833 -4.597 1.00 77.38 133 THR A C 1
ATOM 1025 O O . THR A 1 133 ? 3.157 12.973 -4.423 1.00 77.38 133 THR A O 1
ATOM 1028 N N . SER A 1 134 ? 2.824 10.902 -5.210 1.00 79.12 134 SER A N 1
ATOM 1029 C CA . SER A 1 134 ? 1.546 11.210 -5.865 1.00 79.12 134 SER A CA 1
ATOM 1030 C C . SER A 1 134 ? 0.384 11.495 -4.916 1.00 79.12 134 SER A C 1
ATOM 1032 O O . SER A 1 134 ? -0.559 12.157 -5.329 1.00 79.12 134 SER A O 1
ATOM 1034 N N . LEU A 1 135 ? 0.407 10.970 -3.684 1.00 83.81 135 LEU A N 1
ATOM 1035 C CA . LEU A 1 135 ? -0.690 11.169 -2.724 1.00 83.81 135 LEU A CA 1
ATOM 1036 C C . LEU A 1 135 ? -0.276 11.983 -1.493 1.00 83.81 135 LEU A C 1
ATOM 1038 O O . LEU A 1 135 ? -1.107 12.712 -0.944 1.00 83.81 135 LEU A O 1
ATOM 1042 N N . ASN A 1 136 ? 0.988 11.892 -1.070 1.00 86.56 136 ASN A N 1
ATOM 1043 C CA . ASN A 1 136 ? 1.456 12.531 0.160 1.00 86.56 136 ASN A CA 1
ATOM 1044 C C . ASN A 1 136 ? 2.079 13.910 -0.089 1.00 86.56 136 ASN A C 1
ATOM 1046 O O . ASN A 1 136 ? 2.104 14.704 0.840 1.00 86.56 136 ASN A O 1
ATOM 1050 N N . GLY A 1 137 ? 2.577 14.200 -1.300 1.00 79.75 137 GLY A N 1
ATOM 1051 C CA . GLY A 1 137 ? 3.358 15.415 -1.589 1.00 79.75 137 GLY A CA 1
ATOM 1052 C C . GLY A 1 137 ? 2.653 16.709 -1.190 1.00 79.75 137 GLY A C 1
ATOM 1053 O O . GLY A 1 137 ? 3.212 17.535 -0.478 1.00 79.75 137 GLY A O 1
ATOM 1054 N N . ASP A 1 138 ? 1.377 16.836 -1.536 1.00 77.00 138 ASP A N 1
ATOM 1055 C CA . ASP A 1 138 ? 0.632 18.079 -1.308 1.00 77.00 138 ASP A CA 1
ATOM 1056 C C . ASP A 1 138 ? -0.034 18.152 0.077 1.00 77.00 138 ASP A C 1
ATOM 1058 O O . ASP A 1 138 ? -0.925 18.972 0.309 1.00 77.00 138 ASP A O 1
ATOM 1062 N N . LYS A 1 139 ? 0.328 17.259 1.007 1.00 82.69 139 LYS A N 1
ATOM 1063 C CA . LYS A 1 139 ? -0.324 17.175 2.317 1.00 82.69 139 LYS A CA 1
ATOM 1064 C C . LYS A 1 139 ? 0.379 18.062 3.346 1.00 82.69 139 LYS A C 1
ATOM 1066 O O . LYS A 1 139 ? 1.610 18.092 3.397 1.00 82.69 139 LYS A O 1
ATOM 1071 N N . PRO A 1 140 ? -0.381 18.756 4.214 1.00 71.94 140 PRO A N 1
ATOM 1072 C CA . PRO A 1 140 ? 0.196 19.418 5.375 1.00 71.94 140 PRO A CA 1
ATOM 1073 C C . PRO A 1 140 ? 1.025 18.419 6.186 1.00 71.94 140 PRO A C 1
ATOM 1075 O O . PRO A 1 140 ? 0.600 17.280 6.373 1.00 71.94 140 PRO A O 1
ATOM 1078 N N . GLU A 1 141 ? 2.201 18.845 6.651 1.00 71.62 141 GLU A N 1
ATOM 1079 C CA . GLU A 1 141 ? 3.130 18.015 7.441 1.00 71.62 141 GLU A CA 1
ATOM 1080 C C . GLU A 1 141 ? 3.762 16.838 6.678 1.00 71.62 141 GLU A C 1
ATOM 1082 O O . GLU A 1 141 ? 4.420 15.993 7.295 1.00 71.62 141 GLU A O 1
ATOM 1087 N N . ALA A 1 142 ? 3.611 16.783 5.347 1.00 69.44 142 ALA A N 1
ATOM 1088 C CA . ALA A 1 142 ? 4.347 15.837 4.522 1.00 69.44 142 ALA A CA 1
ATOM 1089 C C . ALA A 1 142 ? 5.847 15.988 4.786 1.00 69.44 142 ALA A C 1
ATOM 1091 O O . ALA A 1 142 ? 6.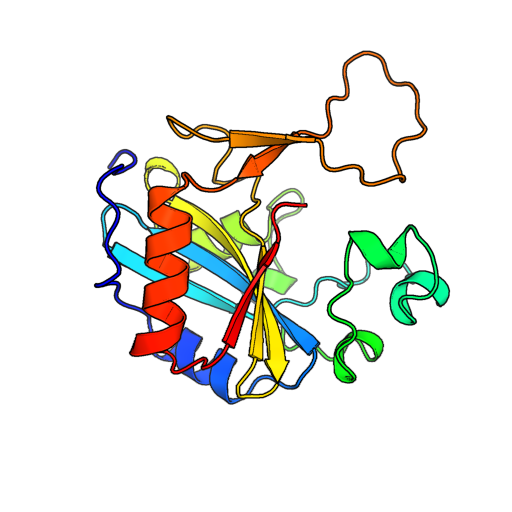427 17.072 4.665 1.00 69.44 142 ALA A O 1
ATOM 1092 N N . ARG A 1 143 ? 6.481 14.883 5.177 1.00 70.88 143 ARG A N 1
ATOM 1093 C CA . ARG A 1 143 ? 7.925 14.846 5.392 1.00 70.88 143 ARG A CA 1
ATOM 1094 C C . ARG A 1 143 ? 8.588 14.392 4.116 1.00 70.88 143 ARG A C 1
ATOM 1096 O O . ARG A 1 143 ? 8.246 13.351 3.564 1.00 70.88 143 ARG A O 1
ATOM 1103 N N . TYR A 1 144 ? 9.557 15.165 3.667 1.00 68.06 144 TYR A N 1
ATOM 1104 C CA . TYR A 1 144 ? 10.348 14.830 2.502 1.00 68.06 144 TYR A CA 1
ATOM 1105 C C . TYR A 1 144 ? 11.635 14.181 2.970 1.00 68.06 144 TYR A C 1
ATOM 1107 O O . TYR A 1 144 ? 12.418 14.796 3.690 1.00 68.06 144 TYR A O 1
ATOM 1115 N N . HIS A 1 145 ? 11.850 12.938 2.564 1.00 61.94 145 HIS A N 1
ATOM 1116 C CA . HIS A 1 145 ? 13.132 12.283 2.768 1.00 61.94 145 HIS A CA 1
ATOM 1117 C C . HIS A 1 145 ? 13.897 12.248 1.459 1.00 61.94 145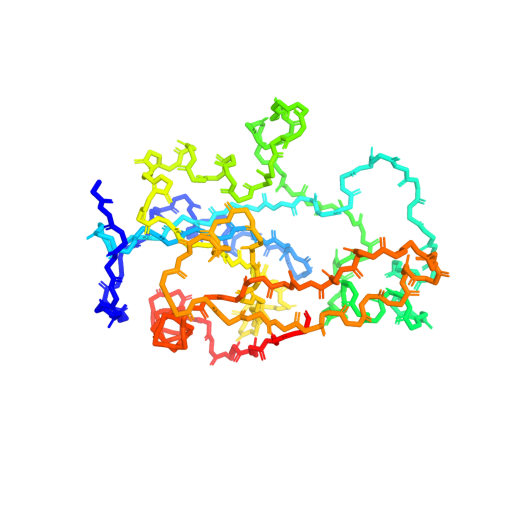 HIS A C 1
ATOM 1119 O O . HIS A 1 145 ? 13.323 12.017 0.391 1.00 61.94 145 HIS A O 1
ATOM 1125 N N . HIS A 1 146 ? 15.203 12.481 1.555 1.00 50.62 146 HIS A N 1
ATOM 1126 C CA . HIS A 1 146 ? 16.107 12.229 0.451 1.00 50.62 146 HIS A CA 1
ATOM 1127 C C . HIS A 1 146 ? 16.188 10.724 0.245 1.00 50.62 146 HIS A C 1
ATOM 1129 O O . HIS A 1 146 ? 16.883 10.029 0.983 1.00 50.62 146 HIS A O 1
ATOM 1135 N N . SER A 1 147 ? 15.475 10.220 -0.758 1.00 44.97 147 SER A N 1
ATOM 1136 C CA . SER A 1 147 ? 15.694 8.846 -1.179 1.00 44.97 147 SER A CA 1
ATOM 1137 C C . SER A 1 147 ? 17.027 8.833 -1.919 1.00 44.97 147 SER A C 1
ATOM 1139 O O . SER A 1 147 ? 17.136 9.334 -3.042 1.00 44.97 147 SER A O 1
ATOM 1141 N N . PHE A 1 148 ? 18.066 8.270 -1.300 1.00 39.44 148 PHE A N 1
ATOM 1142 C CA . PHE A 1 148 ? 19.318 7.930 -1.979 1.00 39.44 148 PHE A CA 1
ATOM 1143 C C . PHE A 1 148 ? 19.088 6.736 -2.920 1.00 39.44 148 PHE A C 1
ATOM 1145 O O . PHE A 1 148 ? 19.802 5.734 -2.894 1.00 39.44 148 PHE A O 1
ATOM 1152 N N . SER A 1 149 ? 18.105 6.827 -3.816 1.00 38.53 149 SER A N 1
ATOM 1153 C CA . SER A 1 149 ? 18.099 6.010 -5.017 1.00 38.53 149 SER A CA 1
ATOM 1154 C C . SER A 1 149 ? 19.330 6.427 -5.825 1.00 38.53 149 SER A C 1
ATOM 1156 O O . SER A 1 149 ? 19.278 7.369 -6.613 1.00 38.53 149 SER A O 1
ATOM 1158 N N . ARG A 1 150 ? 20.440 5.697 -5.650 1.00 36.28 150 ARG A N 1
ATOM 1159 C CA . ARG A 1 150 ? 21.736 5.813 -6.356 1.00 36.28 150 ARG A CA 1
ATOM 1160 C C . ARG A 1 150 ? 21.668 5.760 -7.898 1.00 36.28 150 ARG A C 1
ATOM 1162 O O . ARG A 1 150 ? 22.699 5.671 -8.551 1.00 36.28 150 ARG A O 1
ATOM 1169 N N . ALA A 1 151 ? 20.481 5.812 -8.492 1.00 35.31 151 ALA A N 1
ATOM 1170 C CA . ALA A 1 151 ? 20.253 5.838 -9.932 1.00 35.31 151 ALA A CA 1
ATOM 1171 C C . ALA A 1 151 ? 19.994 7.247 -10.503 1.00 35.31 151 ALA A C 1
ATOM 1173 O O . ALA A 1 151 ? 19.544 7.365 -11.636 1.00 35.31 151 ALA A O 1
ATOM 1174 N N . THR A 1 152 ? 20.296 8.318 -9.767 1.00 38.88 152 THR A N 1
ATOM 1175 C CA . THR A 1 152 ? 20.476 9.649 -10.369 1.00 38.88 152 THR A CA 1
ATOM 1176 C C . THR A 1 152 ? 21.874 10.168 -10.061 1.00 38.88 152 THR A C 1
ATOM 1178 O O . THR A 1 152 ? 22.057 11.095 -9.285 1.00 38.88 152 THR A O 1
ATOM 1181 N N . CYS A 1 153 ? 22.876 9.555 -10.698 1.00 33.72 153 CYS A N 1
ATOM 1182 C CA . CYS A 1 153 ? 24.143 10.233 -10.989 1.00 33.72 153 CYS A CA 1
ATOM 1183 C C . CYS A 1 153 ? 24.018 11.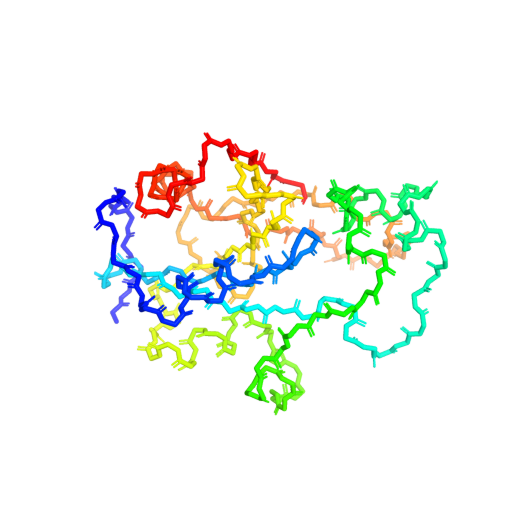195 -12.185 1.00 33.72 153 CYS A C 1
ATOM 1185 O O . CYS A 1 153 ? 25.011 11.781 -12.607 1.00 33.72 153 CYS A O 1
ATOM 1187 N N . MET A 1 154 ? 22.815 11.378 -12.743 1.00 37.38 154 MET A N 1
ATOM 1188 C CA . MET A 1 154 ? 22.583 12.447 -13.702 1.00 37.38 154 MET A CA 1
ATOM 1189 C C . MET A 1 154 ? 22.405 13.748 -12.933 1.00 37.38 154 MET A C 1
ATOM 1191 O O . MET A 1 154 ? 21.384 13.997 -12.300 1.00 37.38 154 MET A O 1
ATOM 1195 N N . ASN A 1 155 ? 23.479 14.526 -12.970 1.00 36.91 155 ASN A N 1
ATOM 1196 C CA . ASN A 1 155 ? 23.650 15.876 -12.464 1.00 36.91 155 ASN A CA 1
ATOM 1197 C C . ASN A 1 155 ? 22.720 16.860 -13.205 1.00 36.91 155 ASN A C 1
ATOM 1199 O O . ASN A 1 155 ? 23.175 17.766 -13.896 1.00 36.91 155 ASN A O 1
ATOM 1203 N N . THR A 1 156 ? 21.405 16.647 -13.138 1.00 41.28 156 THR A N 1
ATOM 1204 C CA . THR A 1 156 ? 20.414 17.624 -13.588 1.00 41.28 156 THR A CA 1
ATOM 1205 C C . THR A 1 156 ? 20.192 18.604 -12.449 1.00 41.28 156 THR A C 1
ATOM 1207 O O . THR A 1 156 ? 19.577 18.260 -11.436 1.00 41.28 156 THR A O 1
ATOM 1210 N N . SER A 1 157 ? 20.708 19.823 -12.604 1.00 34.97 157 SER A N 1
ATOM 1211 C CA . SER A 1 157 ? 20.379 20.958 -11.743 1.00 34.97 157 SER A CA 1
ATOM 1212 C C . SER A 1 157 ? 18.858 21.039 -11.561 1.00 34.97 157 SER A C 1
ATOM 1214 O O . SER A 1 157 ? 18.137 21.217 -12.541 1.00 34.97 157 SER A O 1
ATOM 1216 N N . GLY A 1 158 ? 18.377 20.870 -10.327 1.00 40.72 158 GLY A N 1
ATOM 1217 C CA . GLY A 1 158 ? 16.952 20.954 -9.982 1.00 40.72 158 GLY A CA 1
ATOM 1218 C C . GLY A 1 158 ? 16.248 19.630 -9.661 1.00 40.72 158 GLY A C 1
ATOM 1219 O O . GLY A 1 158 ? 15.087 19.668 -9.262 1.00 40.72 158 GLY A O 1
ATOM 1220 N N . TYR A 1 159 ? 16.908 18.469 -9.773 1.00 38.88 159 TYR A N 1
ATOM 1221 C CA . TYR A 1 159 ? 16.327 17.203 -9.305 1.00 38.88 159 TYR A CA 1
ATOM 1222 C C . TYR A 1 159 ? 16.648 16.955 -7.826 1.00 38.88 159 TYR A C 1
ATOM 1224 O O . TYR A 1 159 ? 17.766 16.583 -7.469 1.00 38.88 159 TYR A O 1
ATOM 1232 N N . TYR A 1 160 ? 15.648 17.131 -6.964 1.00 45.19 160 TYR A N 1
ATOM 1233 C CA . TYR A 1 160 ? 15.696 16.727 -5.562 1.00 45.19 160 TYR A CA 1
ATOM 1234 C C . TYR A 1 160 ? 14.909 15.417 -5.428 1.00 45.19 160 TYR A C 1
ATOM 1236 O O . TYR A 1 160 ? 13.685 15.456 -5.548 1.00 45.19 160 TYR A O 1
ATOM 1244 N N . PRO A 1 161 ? 15.546 14.249 -5.210 1.00 47.03 161 PRO A N 1
ATOM 1245 C CA . PRO A 1 161 ? 14.813 13.011 -4.969 1.00 47.03 161 PRO A CA 1
ATOM 1246 C C . PRO A 1 161 ? 14.181 13.079 -3.577 1.00 47.03 161 PRO A C 1
ATOM 1248 O O . PRO A 1 161 ? 14.750 12.596 -2.601 1.00 47.03 161 PRO A O 1
ATOM 1251 N N . THR A 1 162 ? 13.030 13.733 -3.467 1.00 55.12 162 THR A N 1
ATOM 1252 C CA . THR A 1 162 ? 12.257 13.814 -2.235 1.00 55.12 162 THR A CA 1
ATOM 1253 C C . THR A 1 162 ? 11.067 12.861 -2.327 1.00 55.12 162 THR A C 1
ATOM 1255 O O . THR A 1 162 ? 10.133 13.046 -3.106 1.00 55.12 162 THR A O 1
ATOM 1258 N N . GLY A 1 163 ? 11.107 11.783 -1.545 1.00 66.50 163 GLY A N 1
ATOM 1259 C CA . GLY A 1 163 ? 9.940 10.934 -1.330 1.00 66.50 163 GLY A CA 1
ATOM 1260 C C . GLY A 1 163 ? 9.053 11.583 -0.274 1.00 66.50 163 GLY A C 1
ATOM 1261 O O . GLY A 1 163 ? 9.512 11.791 0.850 1.00 66.50 163 GLY A O 1
ATOM 1262 N N . ALA A 1 164 ? 7.806 11.910 -0.618 1.00 76.25 164 ALA A N 1
ATOM 1263 C CA . ALA A 1 164 ? 6.850 12.431 0.355 1.00 76.25 164 ALA A CA 1
ATOM 1264 C C . ALA A 1 164 ? 6.323 11.285 1.230 1.00 76.25 164 ALA A C 1
ATOM 1266 O O . ALA A 1 164 ? 5.644 10.369 0.750 1.00 76.25 164 ALA A O 1
ATOM 1267 N N . GLN A 1 165 ? 6.663 11.311 2.511 1.00 83.19 165 GLN A N 1
ATOM 1268 C CA . GLN A 1 165 ? 6.196 10.344 3.492 1.00 83.19 165 GLN A CA 1
ATOM 1269 C C . GLN A 1 165 ? 4.815 10.709 4.031 1.00 83.19 165 GLN A C 1
ATOM 1271 O O . GLN A 1 165 ? 4.463 11.890 4.100 1.00 83.19 165 GLN A O 1
ATOM 1276 N N . LEU A 1 166 ? 4.058 9.704 4.488 1.00 86.31 166 LEU A N 1
ATOM 1277 C CA . LEU A 1 166 ? 2.883 9.978 5.315 1.00 86.31 166 LEU A CA 1
ATOM 1278 C C . LEU A 1 166 ? 3.298 10.773 6.567 1.00 86.31 166 LEU A C 1
ATOM 1280 O O . LEU A 1 166 ? 4.373 10.525 7.121 1.00 86.31 166 LEU A O 1
ATOM 1284 N N . PRO A 1 167 ? 2.429 11.654 7.079 1.00 87.81 167 PRO A N 1
ATOM 1285 C CA . PRO A 1 167 ? 2.585 12.252 8.401 1.00 87.81 167 PRO A CA 1
ATOM 1286 C C . PRO A 1 167 ? 2.783 11.188 9.493 1.00 87.81 167 PRO A C 1
ATOM 1288 O O . PRO A 1 167 ? 2.172 10.116 9.456 1.00 87.81 167 PRO A O 1
ATOM 1291 N N . ILE A 1 168 ? 3.648 11.474 10.472 1.00 86.81 168 ILE A N 1
ATOM 1292 C CA . ILE A 1 168 ? 4.142 10.491 11.457 1.00 86.81 168 ILE A CA 1
ATOM 1293 C C . ILE A 1 168 ? 3.012 9.821 12.253 1.00 86.81 168 ILE A C 1
ATOM 1295 O O . ILE A 1 168 ? 3.034 8.616 12.504 1.00 86.81 168 ILE A O 1
ATOM 1299 N N . GLN A 1 169 ? 1.973 10.582 12.586 1.00 90.31 169 GLN A N 1
ATOM 1300 C CA . GLN A 1 169 ? 0.787 10.100 13.280 1.00 90.31 169 GLN A CA 1
ATOM 1301 C C . GLN A 1 169 ? 0.041 9.031 12.467 1.00 90.31 169 GLN A C 1
ATOM 1303 O O . GLN A 1 169 ? -0.385 8.015 13.018 1.00 90.31 169 GLN A O 1
ATOM 1308 N N . TRP A 1 170 ? -0.032 9.196 11.144 1.00 92.38 170 TRP A N 1
ATOM 1309 C CA . TRP A 1 170 ? -0.639 8.226 10.235 1.00 92.38 170 TRP A CA 1
ATOM 1310 C C . TRP A 1 170 ? 0.240 6.990 10.036 1.00 92.38 170 TRP A C 1
ATOM 1312 O O . TRP A 1 170 ? -0.288 5.881 9.973 1.00 92.38 170 TRP A O 1
ATOM 1322 N N . GLN A 1 171 ? 1.569 7.144 10.038 1.00 91.19 171 GLN A N 1
ATOM 1323 C CA . GLN A 1 171 ? 2.495 6.004 10.027 1.00 91.19 171 GLN A CA 1
ATOM 1324 C C . GLN A 1 171 ? 2.280 5.094 11.251 1.00 91.19 171 GLN A C 1
ATOM 1326 O O . GLN A 1 171 ? 2.163 3.870 11.116 1.00 91.19 171 GLN A O 1
ATOM 1331 N N . HIS A 1 172 ? 2.181 5.683 12.449 1.00 91.75 172 HIS A N 1
ATOM 1332 C CA . HIS A 1 172 ? 1.921 4.946 13.689 1.00 91.75 172 HIS A CA 1
ATOM 1333 C C . HIS A 1 172 ? 0.532 4.300 13.701 1.00 91.75 172 HIS A C 1
ATOM 1335 O O . HIS A 1 172 ? 0.405 3.126 14.063 1.00 91.75 172 HIS A O 1
ATOM 1341 N N . ALA A 1 173 ? -0.495 5.039 13.276 1.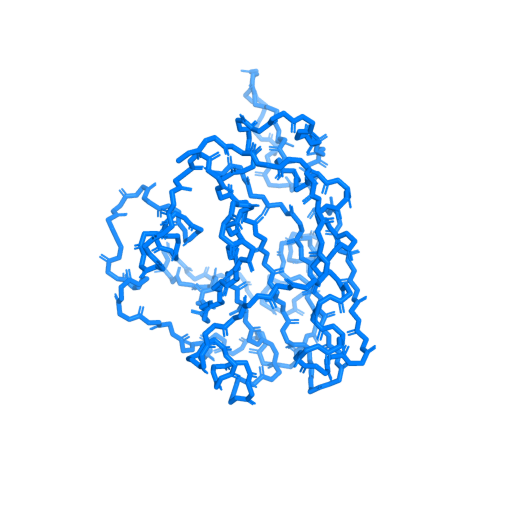00 94.25 173 ALA A N 1
ATOM 1342 C CA . ALA A 1 173 ? -1.866 4.552 13.200 1.00 94.25 173 ALA A CA 1
ATOM 1343 C C . ALA A 1 173 ? -2.001 3.336 12.271 1.00 94.25 173 ALA A C 1
ATOM 1345 O O . ALA A 1 173 ? -2.539 2.311 12.692 1.00 94.25 173 ALA A O 1
ATOM 1346 N N . LEU A 1 174 ? -1.447 3.411 11.055 1.00 94.75 174 LEU A N 1
ATOM 1347 C CA . LEU A 1 174 ? -1.450 2.304 10.094 1.00 94.75 174 LEU A CA 1
ATOM 1348 C C . LEU A 1 174 ? -0.685 1.093 10.625 1.00 94.75 174 LEU A C 1
ATOM 1350 O O . LEU A 1 174 ? -1.198 -0.024 10.596 1.00 94.75 174 LEU A O 1
ATOM 1354 N N . SER A 1 175 ? 0.512 1.305 11.175 1.00 93.25 175 SER A N 1
ATOM 1355 C CA . SER A 1 175 ? 1.316 0.216 11.745 1.00 93.25 175 SER A CA 1
ATOM 1356 C C . SER A 1 175 ? 0.563 -0.528 12.851 1.00 93.25 175 SER A C 1
ATOM 1358 O O . SER A 1 175 ? 0.613 -1.754 12.925 1.00 93.25 175 SER A O 1
ATOM 1360 N N . ARG A 1 176 ? -0.167 0.195 13.710 1.00 94.69 176 ARG A N 1
ATOM 1361 C CA . ARG A 1 176 ? -1.005 -0.411 14.752 1.00 94.69 176 ARG A CA 1
ATOM 1362 C C . ARG A 1 176 ? -2.226 -1.120 14.167 1.00 94.69 176 ARG A C 1
ATOM 1364 O O . ARG A 1 176 ? -2.519 -2.235 14.590 1.00 94.69 176 ARG A O 1
ATOM 1371 N N . PHE A 1 177 ? -2.902 -0.503 13.201 1.00 95.81 177 PHE A N 1
ATOM 1372 C CA . PHE A 1 177 ? -4.054 -1.083 12.512 1.00 95.81 177 PHE A CA 1
ATOM 1373 C C . PHE A 1 177 ? -3.717 -2.449 11.899 1.00 95.81 177 PHE A C 1
ATOM 1375 O O . PHE A 1 177 ? -4.388 -3.433 12.191 1.00 95.81 177 PHE A O 1
ATOM 1382 N N . PHE A 1 178 ? -2.634 -2.553 11.130 1.00 94.38 178 PHE A N 1
ATOM 1383 C CA . PHE A 1 178 ? -2.250 -3.813 10.489 1.00 94.38 178 PHE A CA 1
ATOM 1384 C C . PHE A 1 178 ? -1.860 -4.914 11.484 1.00 94.38 178 PHE A C 1
ATOM 1386 O O . PHE A 1 178 ? -2.180 -6.083 11.261 1.00 94.38 178 PHE A O 1
ATOM 1393 N N . LYS A 1 179 ? -1.233 -4.555 12.611 1.00 94.25 179 LYS A N 1
ATOM 1394 C CA . LYS A 1 179 ? -0.924 -5.514 13.683 1.00 94.25 179 LYS A CA 1
ATOM 1395 C C . LYS A 1 179 ? -2.176 -6.098 14.330 1.00 94.25 179 LYS A C 1
ATOM 1397 O O . LYS A 1 179 ? -2.206 -7.283 14.636 1.00 94.25 179 LYS A O 1
ATOM 1402 N N . VAL A 1 180 ? -3.195 -5.270 14.557 1.00 91.25 180 VAL A N 1
ATOM 1403 C CA . VAL A 1 180 ? -4.397 -5.668 15.305 1.00 91.25 180 VAL A CA 1
ATOM 1404 C C . VAL A 1 180 ? -5.457 -6.264 14.382 1.00 91.25 180 VAL A C 1
ATOM 1406 O O . VAL A 1 180 ? -5.943 -7.363 14.637 1.00 91.25 180 VAL A O 1
ATOM 1409 N N . SER A 1 181 ? -5.797 -5.560 13.305 1.00 89.62 181 SER A N 1
ATOM 1410 C CA . SER A 1 181 ? -6.933 -5.893 12.442 1.00 89.62 181 SER A CA 1
ATOM 1411 C C . SER A 1 181 ? -6.588 -6.948 11.396 1.00 89.62 181 SER A C 1
ATOM 1413 O O . SER A 1 181 ? -7.371 -7.866 11.186 1.00 89.62 181 SER A O 1
ATOM 1415 N N . ILE A 1 182 ? -5.400 -6.860 10.785 1.00 89.44 182 ILE A N 1
ATOM 1416 C CA . ILE A 1 182 ? -4.912 -7.837 9.789 1.00 89.44 182 ILE A CA 1
ATOM 1417 C C . ILE A 1 182 ? -4.033 -8.925 10.433 1.00 89.44 182 ILE A C 1
ATOM 1419 O O . ILE A 1 182 ? -3.643 -9.889 9.783 1.00 89.44 182 ILE A O 1
ATOM 1423 N N . ARG A 1 183 ? -3.754 -8.805 11.740 1.00 91.19 183 ARG A N 1
ATOM 1424 C CA . ARG A 1 183 ? -2.991 -9.779 12.543 1.00 91.19 183 ARG A CA 1
ATOM 1425 C C . ARG A 1 183 ? -1.568 -10.034 12.030 1.00 91.19 183 ARG A C 1
ATOM 1427 O O . ARG A 1 183 ? -1.043 -11.137 12.153 1.00 91.19 183 ARG A O 1
ATOM 1434 N N . ILE A 1 184 ? -0.918 -9.002 11.492 1.00 91.69 184 ILE A N 1
ATOM 1435 C CA . ILE A 1 184 ? 0.498 -9.068 11.113 1.00 91.69 184 ILE A CA 1
ATOM 1436 C C . ILE A 1 184 ? 1.349 -8.866 12.374 1.00 91.69 184 ILE A C 1
ATOM 1438 O O . ILE A 1 184 ? 1.516 -7.738 12.828 1.00 91.69 184 ILE A O 1
ATOM 1442 N N . GLU A 1 185 ? 1.886 -9.944 12.948 1.00 91.12 185 GLU A N 1
ATOM 1443 C CA . GLU A 1 185 ? 2.615 -9.919 14.232 1.00 91.12 185 GLU A CA 1
ATOM 1444 C C . GLU A 1 185 ? 3.781 -8.911 14.243 1.00 91.12 185 GLU A C 1
ATOM 1446 O O . GLU A 1 185 ? 3.961 -8.136 15.191 1.00 91.12 185 GLU A O 1
ATOM 1451 N N . HIS A 1 186 ? 4.553 -8.873 13.159 1.00 89.06 186 HIS A N 1
ATOM 1452 C CA . HIS A 1 186 ? 5.744 -8.048 13.027 1.00 89.06 186 HIS A CA 1
ATOM 1453 C C . HIS A 1 186 ? 5.655 -7.152 11.790 1.00 89.06 186 HIS A C 1
ATOM 1455 O O . HIS A 1 186 ? 5.532 -7.623 10.663 1.00 89.06 186 HIS A O 1
ATOM 1461 N N . ILE A 1 187 ? 5.760 -5.839 12.003 1.00 89.06 187 ILE A N 1
ATOM 1462 C CA . ILE A 1 187 ? 5.819 -4.849 10.923 1.00 89.06 187 ILE A CA 1
ATOM 1463 C C . ILE A 1 187 ? 7.095 -4.039 11.085 1.00 89.06 187 ILE A C 1
ATOM 1465 O O . ILE A 1 187 ? 7.278 -3.373 12.108 1.00 89.06 187 ILE A O 1
ATOM 1469 N N . CYS A 1 188 ? 7.954 -4.092 10.072 1.00 84.75 188 CYS A N 1
ATOM 1470 C CA . CYS A 1 188 ? 9.092 -3.196 9.924 1.00 84.75 188 CYS A CA 1
ATOM 1471 C C . CYS A 1 188 ? 8.666 -1.978 9.098 1.00 84.75 188 CYS A C 1
ATOM 1473 O O . CYS A 1 188 ? 8.101 -2.137 8.019 1.00 84.75 188 CYS A O 1
ATOM 1475 N N . VAL A 1 189 ? 8.928 -0.768 9.591 1.00 80.19 189 VAL A N 1
ATOM 1476 C CA . VAL A 1 189 ? 8.674 0.473 8.848 1.00 80.19 189 VAL A CA 1
ATOM 1477 C C . VAL A 1 189 ? 9.992 0.954 8.255 1.00 80.19 189 VAL A C 1
ATOM 1479 O O . VAL A 1 189 ? 10.958 1.154 8.987 1.00 80.19 189 VAL A O 1
ATOM 1482 N N . SER A 1 190 ? 10.027 1.126 6.936 1.00 69.00 190 SER A N 1
ATOM 1483 C CA . SER A 1 190 ? 11.161 1.682 6.202 1.00 69.00 190 SER A CA 1
ATOM 1484 C C . SER A 1 190 ? 10.820 3.091 5.721 1.00 69.00 190 SER A C 1
ATOM 1486 O O . SER A 1 190 ? 9.749 3.333 5.155 1.00 69.00 190 SER A O 1
ATOM 1488 N N . ASN A 1 191 ? 11.748 4.011 5.977 1.00 58.03 191 ASN A N 1
ATOM 1489 C CA . ASN A 1 191 ? 11.627 5.439 5.687 1.00 58.03 191 ASN A CA 1
ATOM 1490 C C . ASN A 1 191 ? 12.461 5.869 4.460 1.00 58.03 191 ASN A C 1
ATOM 1492 O O . ASN A 1 191 ? 12.571 7.069 4.203 1.00 58.03 191 ASN A O 1
ATOM 1496 N N . ASP A 1 192 ? 13.011 4.906 3.712 1.00 49.06 192 ASP A N 1
ATOM 1497 C CA . ASP A 1 192 ? 14.041 5.098 2.675 1.00 49.06 192 ASP A CA 1
ATOM 1498 C C . ASP A 1 192 ? 13.509 5.001 1.228 1.00 49.06 192 ASP A C 1
ATOM 1500 O O . ASP A 1 192 ? 12.629 4.141 0.963 1.00 49.06 192 ASP A O 1
#